Protein AF-G9YM73-F1 (afdb_monomer_lite)

Foldseek 3Di:
DDDDDDDDDDDDDDDDDDDDDDDDDDDDDPDPVVVVVVVVVVVVVVVVVVVVVVVVVVVDPPDDPPPDDPQLKWKKKFADLDAQADWDDQDPQGIAGRGIGIGIHRPVCVVPVSPDPVVLVCLVLVRMATDDRDDPVVCVVSVRPDDVLQDDDPVCLVCVLVDDQVVNLVSLLNYDLSVLLSSLSNLLVCVVVVNPSDDPVNQVSSQVSQCVPPVCGSNNVVVVVVVVD

Secondary structure (DSSP, 8-state):
---------------------------PPPPHHHHHHHHHHHHHHHHHHHHHHHHHHHTSTT----------EEEEEEE-SS-TT-EEE-GGG-EEETTEEEEEEEHHHHTTTS--HHHHHHHHTTSEEEEES--HHHHHHTT--PPTT-SPPHHHHHTTTTS-HHHHHHHHHHS-HHHHHHHHHHHHHHHHTT-TT--HHHHHHHHHHHTTT-TT-TTHHHHHHHTT-

Structure (mmCIF, N/CA/C/O backbone):
data_AF-G9YM73-F1
#
_entry.id   AF-G9YM73-F1
#
loop_
_atom_site.group_PDB
_atom_site.id
_atom_site.type_symbol
_atom_site.label_atom_id
_atom_site.label_alt_id
_atom_site.label_comp_id
_atom_site.label_asym_id
_atom_site.label_entity_id
_atom_site.label_seq_id
_atom_site.pdbx_PDB_ins_code
_atom_site.Cartn_x
_atom_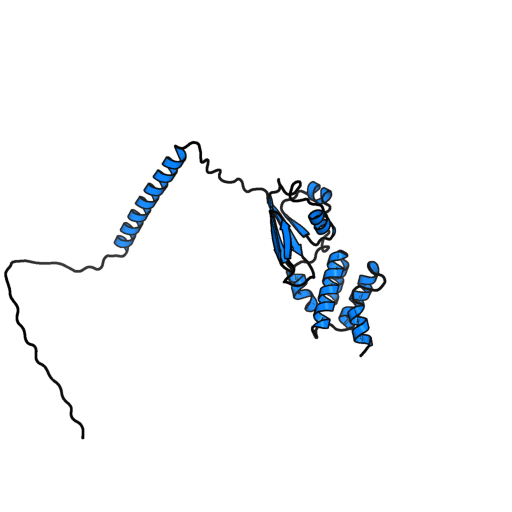site.Cartn_y
_atom_site.Cartn_z
_atom_site.occupancy
_atom_site.B_iso_or_equiv
_atom_site.auth_seq_id
_atom_site.auth_comp_id
_atom_site.auth_asym_id
_atom_site.auth_atom_id
_atom_site.pdbx_PDB_model_num
ATOM 1 N N . MET A 1 1 ? -29.692 -71.800 -35.835 1.00 32.19 1 MET A N 1
ATOM 2 C CA . MET A 1 1 ? -31.140 -71.943 -36.124 1.00 32.19 1 MET A CA 1
ATOM 3 C C . MET A 1 1 ? -31.926 -71.211 -35.038 1.00 32.19 1 MET A C 1
ATOM 5 O O . MET A 1 1 ? -31.562 -71.379 -33.880 1.00 32.19 1 MET A O 1
ATOM 9 N N . PRO A 1 2 ? -32.923 -70.375 -35.379 1.00 41.78 2 PRO A N 1
ATOM 10 C CA . PRO A 1 2 ? -33.642 -69.524 -34.429 1.00 41.78 2 PRO A CA 1
ATOM 11 C C . PRO A 1 2 ? -34.846 -70.262 -33.829 1.00 41.78 2 PRO A C 1
ATOM 13 O O . PRO A 1 2 ? -35.454 -71.082 -34.514 1.00 41.78 2 PRO A O 1
ATOM 16 N N . ARG A 1 3 ? -35.242 -69.942 -32.592 1.00 34.00 3 ARG A N 1
ATOM 17 C CA . ARG A 1 3 ? -36.584 -70.258 -32.075 1.00 34.00 3 ARG A CA 1
ATOM 18 C C . ARG A 1 3 ? -37.087 -69.149 -31.145 1.00 34.00 3 ARG A C 1
ATOM 20 O O . ARG A 1 3 ? -36.581 -68.988 -30.041 1.00 34.00 3 ARG A O 1
ATOM 27 N N . GLY A 1 4 ? -38.098 -68.410 -31.615 1.00 31.61 4 GLY A N 1
ATOM 28 C CA . GLY A 1 4 ? -39.160 -67.879 -30.749 1.00 31.61 4 GLY A CA 1
ATOM 29 C C . GLY A 1 4 ? -40.037 -69.039 -30.240 1.00 31.61 4 GLY A C 1
ATOM 30 O O . GLY A 1 4 ? -39.791 -70.189 -30.585 1.00 31.61 4 GLY A O 1
ATOM 31 N N . VAL A 1 5 ? -41.084 -68.874 -29.438 1.00 39.41 5 VAL A N 1
ATOM 32 C CA . VAL A 1 5 ? -42.021 -67.770 -29.212 1.00 39.41 5 VAL A CA 1
ATOM 33 C C . VAL A 1 5 ? -42.721 -68.058 -27.863 1.00 39.41 5 VAL A C 1
ATOM 35 O O . VAL A 1 5 ? -42.915 -69.217 -27.518 1.00 39.41 5 VAL A O 1
ATOM 38 N N . ARG A 1 6 ? -43.074 -66.984 -27.138 1.00 34.25 6 ARG A N 1
ATOM 39 C CA . ARG A 1 6 ? -44.160 -66.766 -26.144 1.00 34.25 6 ARG A CA 1
ATOM 40 C C . ARG A 1 6 ? -44.989 -67.972 -25.640 1.00 34.25 6 ARG A C 1
ATOM 42 O O . ARG A 1 6 ? -45.525 -68.716 -26.448 1.00 34.25 6 ARG A O 1
ATOM 49 N N . ASN A 1 7 ? -45.310 -68.006 -24.338 1.00 33.84 7 ASN A N 1
ATOM 50 C CA . ASN A 1 7 ? -46.561 -67.477 -23.734 1.00 33.84 7 ASN A CA 1
ATOM 51 C C . ASN A 1 7 ? -46.937 -68.191 -22.410 1.00 33.84 7 ASN A C 1
ATOM 53 O O . ASN A 1 7 ? -46.971 -69.412 -22.360 1.00 33.84 7 ASN A O 1
ATOM 57 N N . ILE A 1 8 ? -47.331 -67.371 -21.422 1.00 38.47 8 ILE A N 1
ATOM 58 C CA . ILE A 1 8 ? -48.471 -67.505 -20.485 1.00 38.47 8 ILE A CA 1
ATOM 59 C C . ILE A 1 8 ? -48.593 -68.787 -19.640 1.00 38.47 8 ILE A C 1
ATOM 61 O O . ILE A 1 8 ? -48.811 -69.870 -20.173 1.00 38.47 8 ILE A O 1
ATOM 65 N N . LYS A 1 9 ? -48.690 -68.604 -18.312 1.00 34.19 9 LYS A N 1
ATOM 66 C CA . LYS A 1 9 ? -49.799 -69.135 -17.491 1.00 34.19 9 LYS A CA 1
ATOM 67 C C . LYS A 1 9 ? -49.870 -68.459 -16.116 1.00 34.19 9 LYS A C 1
ATOM 69 O O . LYS A 1 9 ? -48.971 -68.592 -15.296 1.00 34.19 9 LYS A O 1
ATOM 74 N N . ASN A 1 10 ? -50.978 -67.741 -15.922 1.00 37.81 10 ASN A N 1
ATOM 75 C CA . ASN A 1 10 ? -51.597 -67.433 -14.635 1.00 37.81 10 ASN A CA 1
ATOM 76 C C . ASN A 1 10 ? -51.872 -68.728 -13.860 1.00 37.81 10 ASN A C 1
ATOM 78 O O . ASN A 1 10 ? -52.396 -69.670 -14.458 1.00 37.81 10 ASN A O 1
ATOM 82 N N . THR A 1 11 ? -51.681 -68.699 -12.540 1.00 35.97 11 THR A N 1
ATOM 83 C CA . THR A 1 11 ? -52.449 -69.539 -11.614 1.00 35.97 11 THR A CA 1
ATOM 84 C C . THR A 1 11 ? -52.828 -68.711 -10.390 1.00 35.97 11 THR A C 1
ATOM 86 O O . THR A 1 11 ? -51.980 -68.168 -9.689 1.00 35.97 11 THR A O 1
ATOM 89 N N . VAL A 1 12 ? -54.139 -68.606 -10.219 1.00 36.75 12 VAL A N 1
ATOM 90 C CA . VAL A 1 12 ? -54.926 -67.971 -9.160 1.00 36.75 12 VAL A CA 1
ATOM 91 C C . VAL A 1 12 ? -55.045 -68.928 -7.971 1.00 36.75 12 VAL A C 1
ATOM 93 O O . VAL A 1 12 ? -55.173 -70.127 -8.206 1.00 36.75 12 VAL A O 1
ATOM 96 N N . ALA A 1 13 ? -55.101 -68.409 -6.742 1.00 33.28 13 ALA A N 1
ATOM 97 C CA . ALA A 1 13 ? -55.921 -68.977 -5.664 1.00 33.28 13 ALA A CA 1
ATOM 98 C C . ALA A 1 13 ? -56.026 -67.986 -4.491 1.00 33.28 13 ALA A C 1
ATOM 100 O O . ALA A 1 13 ? -55.099 -67.825 -3.701 1.00 33.28 13 ALA A O 1
ATOM 101 N N . GLU A 1 14 ? -57.175 -67.316 -4.433 1.00 37.03 14 GLU A N 1
ATOM 102 C CA . GLU A 1 14 ? -57.719 -66.593 -3.284 1.00 37.03 14 GLU A CA 1
ATOM 103 C C . GLU A 1 14 ? -58.056 -67.533 -2.116 1.00 37.03 14 GLU A C 1
ATOM 105 O O . GLU A 1 14 ? -58.468 -68.675 -2.322 1.00 37.03 14 GLU A O 1
ATOM 110 N N . THR A 1 15 ? -58.038 -66.982 -0.903 1.00 34.06 15 THR A N 1
ATOM 111 C CA . THR A 1 15 ? -59.014 -67.330 0.139 1.00 34.06 15 THR A CA 1
ATOM 112 C C . THR A 1 15 ? -59.680 -66.048 0.620 1.00 34.06 15 THR A C 1
ATOM 114 O O . THR A 1 15 ? -59.014 -65.108 1.050 1.00 34.06 15 THR A O 1
ATOM 117 N N . MET A 1 16 ? -61.001 -66.045 0.466 1.00 36.44 16 MET A N 1
ATOM 118 C CA . MET A 1 16 ? -61.977 -65.021 0.823 1.00 36.44 16 MET A CA 1
ATOM 119 C C . MET A 1 16 ? -62.386 -65.149 2.298 1.00 36.44 16 MET A C 1
ATOM 121 O O . MET A 1 16 ? -62.370 -66.256 2.821 1.00 36.44 16 MET A O 1
ATOM 125 N N . GLU A 1 17 ? -62.839 -64.046 2.902 1.00 33.06 17 GLU A N 1
ATOM 126 C CA . GLU A 1 17 ? -64.066 -63.935 3.727 1.00 33.06 17 GLU A CA 1
ATOM 127 C C . GLU A 1 17 ? -64.293 -62.428 4.014 1.00 33.06 17 GLU A C 1
ATOM 129 O O . GLU A 1 17 ? -63.526 -61.803 4.737 1.00 33.06 17 GLU A O 1
ATOM 134 N N . ALA A 1 18 ? -65.059 -61.732 3.158 1.00 32.00 18 ALA A N 1
ATOM 135 C CA . ALA A 1 18 ? -66.508 -61.438 3.232 1.00 32.00 18 ALA A CA 1
ATOM 136 C C . ALA A 1 18 ? -66.822 -60.160 4.070 1.00 32.00 18 ALA A C 1
ATOM 138 O O . ALA A 1 18 ? -66.753 -60.204 5.289 1.00 32.00 18 ALA A O 1
ATOM 139 N N . ASN A 1 19 ? -66.972 -58.958 3.474 1.00 34.88 19 ASN A N 1
ATOM 140 C CA . ASN A 1 19 ? -68.126 -58.358 2.735 1.00 34.88 19 ASN A CA 1
ATOM 141 C C . ASN A 1 19 ? -69.132 -57.597 3.651 1.00 34.88 19 ASN A C 1
ATOM 143 O O . ASN A 1 19 ? -69.254 -58.014 4.799 1.00 34.88 19 ASN A O 1
ATOM 147 N N . PRO A 1 20 ? -69.950 -56.599 3.192 1.00 50.91 20 PRO A N 1
ATOM 148 C CA . PRO A 1 20 ? -70.035 -55.948 1.857 1.00 50.91 20 PRO A CA 1
ATOM 149 C C . PRO A 1 20 ? -70.379 -54.408 1.814 1.00 50.91 20 PRO A C 1
ATOM 151 O O . PRO A 1 20 ? -70.662 -53.802 2.840 1.00 50.91 20 PRO A O 1
ATOM 154 N N . VAL A 1 21 ? -70.421 -53.853 0.573 1.00 32.91 21 VAL A N 1
ATOM 155 C CA . VAL A 1 21 ? -71.161 -52.673 -0.012 1.00 32.91 21 VAL A CA 1
ATOM 156 C C . VAL A 1 21 ? -71.035 -51.258 0.601 1.00 32.91 21 VAL A C 1
ATOM 158 O O . VAL A 1 21 ? -71.067 -51.109 1.810 1.00 32.91 21 VAL A O 1
ATOM 161 N N . ALA A 1 22 ? -71.026 -50.117 -0.111 1.00 30.12 22 ALA A N 1
ATOM 162 C CA . ALA A 1 22 ? -71.047 -49.658 -1.520 1.00 30.12 22 ALA A CA 1
ATOM 163 C C . ALA A 1 22 ? -70.778 -48.115 -1.447 1.00 30.12 22 ALA A C 1
ATOM 165 O O . ALA A 1 22 ? -71.167 -47.501 -0.459 1.00 30.12 22 ALA A O 1
ATOM 166 N N . ASP A 1 23 ? -69.975 -47.455 -2.290 1.00 30.09 23 ASP A N 1
ATOM 167 C CA . ASP A 1 23 ? -70.300 -46.768 -3.566 1.00 30.09 23 ASP A CA 1
ATOM 168 C C . ASP A 1 23 ? -69.829 -45.284 -3.540 1.00 30.09 23 ASP A C 1
ATOM 170 O O . ASP A 1 23 ? -70.232 -44.523 -2.664 1.00 30.09 23 ASP A O 1
ATOM 174 N N . THR A 1 24 ? -69.062 -44.868 -4.569 1.00 33.66 24 THR A N 1
ATOM 175 C CA . THR A 1 24 ? -68.775 -43.472 -5.031 1.00 33.66 24 THR A CA 1
ATOM 176 C C . THR A 1 24 ? -67.874 -42.585 -4.115 1.00 33.66 24 THR A C 1
ATOM 178 O O . THR A 1 24 ? -67.958 -42.679 -2.904 1.00 33.66 24 THR A O 1
ATOM 181 N N . VAL A 1 25 ? -66.928 -41.707 -4.511 1.00 32.78 25 VAL A N 1
ATOM 182 C CA . VAL A 1 25 ? -66.653 -40.845 -5.684 1.00 32.78 25 VAL A CA 1
ATOM 183 C C . VAL A 1 25 ? -65.146 -40.444 -5.681 1.00 32.78 25 VAL A C 1
ATOM 185 O O . VAL A 1 25 ? -64.597 -40.160 -4.623 1.00 32.78 25 VAL A O 1
ATOM 188 N N . GLY A 1 26 ? -64.507 -40.339 -6.858 1.00 31.58 26 GLY A N 1
ATOM 189 C CA . GLY A 1 26 ? -63.486 -39.320 -7.205 1.00 31.58 26 GLY A CA 1
ATOM 190 C C . GLY A 1 26 ? -62.140 -39.260 -6.457 1.00 31.58 26 GLY A C 1
ATOM 191 O O . GLY A 1 26 ? -61.998 -38.550 -5.466 1.00 31.58 26 GLY A O 1
ATOM 192 N N . GLN A 1 27 ? -61.088 -39.853 -7.034 1.00 35.00 27 GLN A N 1
ATOM 193 C CA . GLN A 1 27 ? -59.703 -39.512 -6.680 1.00 35.00 27 GLN A CA 1
ATOM 194 C C . GLN A 1 27 ? -59.326 -38.149 -7.283 1.00 35.00 27 GLN A C 1
ATOM 196 O O . GLN A 1 27 ? -59.021 -38.048 -8.470 1.00 35.00 27 GLN A O 1
ATOM 201 N N . SER A 1 28 ? -59.346 -37.106 -6.451 1.00 38.81 28 SER A N 1
ATOM 202 C CA . SER A 1 28 ? -58.771 -35.791 -6.760 1.00 38.81 28 SER A CA 1
ATOM 203 C C . SER A 1 28 ? -57.383 -35.712 -6.129 1.00 38.81 28 SER A C 1
ATOM 205 O O . SER A 1 28 ? -57.232 -35.958 -4.934 1.00 38.81 28 SER A O 1
ATOM 207 N N . GLN A 1 29 ? -56.367 -35.389 -6.927 1.00 42.41 29 GLN A N 1
ATOM 208 C CA . GLN A 1 29 ? -55.049 -34.999 -6.421 1.00 42.41 29 GLN A CA 1
ATOM 209 C C . GLN A 1 29 ? -55.206 -33.823 -5.434 1.00 42.41 29 GLN A C 1
ATOM 211 O O . GLN A 1 29 ? -56.035 -32.949 -5.700 1.00 42.41 29 GLN A O 1
ATOM 216 N N . PRO A 1 30 ? -54.450 -33.767 -4.320 1.00 46.00 30 PRO A N 1
ATOM 217 C CA . PRO A 1 30 ? -54.539 -32.641 -3.398 1.00 46.00 30 PRO A CA 1
ATOM 218 C C . PRO A 1 30 ? -54.095 -31.364 -4.121 1.00 46.00 30 PRO A C 1
ATOM 220 O O . PRO A 1 30 ? -52.964 -31.262 -4.595 1.00 46.00 30 PRO A O 1
ATOM 223 N N . THR A 1 31 ? -55.014 -30.409 -4.249 1.00 56.69 31 THR A N 1
ATOM 224 C CA . THR A 1 31 ? -54.770 -29.106 -4.872 1.00 56.69 31 THR A CA 1
ATOM 225 C C . THR A 1 31 ? -53.690 -28.327 -4.118 1.00 56.69 31 THR A C 1
ATOM 227 O O . THR A 1 31 ? -53.637 -28.347 -2.890 1.00 56.69 31 THR A O 1
ATOM 230 N N . GLU A 1 32 ? -52.847 -27.601 -4.855 1.00 51.59 32 GLU A N 1
ATOM 231 C CA . GLU A 1 32 ? -51.723 -26.775 -4.373 1.00 51.59 32 GLU A CA 1
ATOM 232 C C . GLU A 1 32 ? -52.094 -25.855 -3.190 1.00 51.59 32 GLU A C 1
ATOM 234 O O . GLU A 1 32 ? -51.321 -25.671 -2.251 1.00 51.59 32 GLU A O 1
ATOM 239 N N . THR A 1 33 ? -53.335 -25.374 -3.156 1.00 54.66 33 THR A N 1
ATOM 240 C CA . THR A 1 33 ? -53.924 -24.583 -2.067 1.00 54.66 33 THR A CA 1
ATOM 241 C C . THR A 1 33 ? -53.987 -25.298 -0.715 1.00 54.66 33 THR A C 1
ATOM 243 O O . THR A 1 33 ? -53.933 -24.642 0.324 1.00 54.66 33 THR A O 1
ATOM 246 N N . GLU A 1 34 ? -54.087 -26.622 -0.691 1.00 56.94 34 GLU A N 1
ATOM 247 C CA . GLU A 1 34 ? -54.189 -27.427 0.531 1.00 56.94 34 GLU A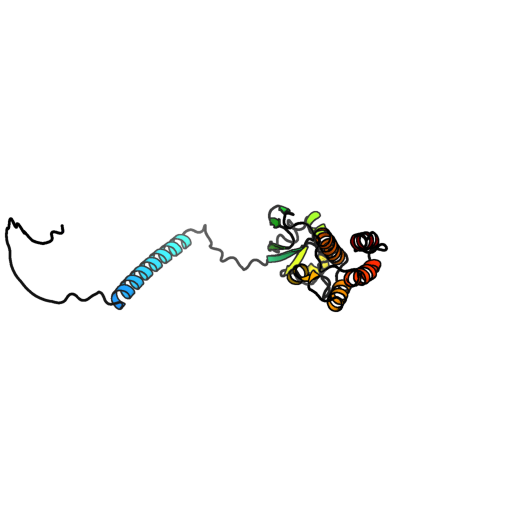 CA 1
ATOM 248 C C . GLU A 1 34 ? -52.805 -27.729 1.118 1.00 56.94 34 GLU A C 1
ATOM 250 O O . GLU A 1 34 ? -52.623 -27.671 2.335 1.00 56.94 34 GLU A O 1
ATOM 255 N N . LEU A 1 35 ? -51.798 -27.901 0.252 1.00 58.53 35 LEU A N 1
ATOM 256 C CA . LEU A 1 35 ? -50.388 -27.960 0.648 1.00 58.53 35 LEU A CA 1
ATOM 257 C C . LEU A 1 35 ? -49.904 -26.613 1.206 1.00 58.53 35 LEU A C 1
ATOM 259 O O . LEU A 1 35 ? -49.228 -26.580 2.231 1.00 58.53 35 LEU A O 1
ATOM 263 N N . LEU A 1 36 ? -50.292 -25.497 0.575 1.00 54.34 36 LEU A N 1
ATOM 264 C CA . LEU A 1 36 ? -49.998 -24.148 1.072 1.00 54.34 36 LEU A CA 1
ATOM 265 C C . LEU A 1 36 ? -50.684 -23.861 2.413 1.00 54.34 36 LEU A C 1
ATOM 267 O O . LEU A 1 36 ? -50.082 -23.236 3.283 1.00 54.34 36 LEU A O 1
ATOM 271 N N . ARG A 1 37 ? -51.916 -24.341 2.624 1.00 65.50 37 ARG A N 1
ATOM 272 C CA . ARG A 1 37 ? -52.595 -24.233 3.926 1.00 65.50 37 ARG A CA 1
ATOM 273 C C . ARG A 1 37 ? -51.878 -25.032 5.009 1.00 65.50 37 ARG A C 1
ATOM 275 O O . ARG A 1 37 ? -51.617 -24.478 6.071 1.00 65.50 37 ARG A O 1
ATOM 282 N N . GLN A 1 38 ? -51.478 -26.269 4.723 1.00 65.94 38 GLN A N 1
ATOM 283 C CA . GLN A 1 38 ? -50.703 -27.082 5.667 1.00 65.94 38 GLN A CA 1
ATOM 284 C C . GLN A 1 38 ? -49.328 -26.473 5.968 1.00 65.94 38 GLN A C 1
ATOM 286 O O . GLN A 1 38 ? -48.879 -26.497 7.113 1.00 65.94 38 GLN A O 1
ATOM 291 N N . GLN A 1 39 ? -48.675 -25.873 4.969 1.00 56.75 39 GLN A N 1
ATOM 292 C CA . GLN A 1 39 ? -47.401 -25.182 5.153 1.00 56.75 39 GLN A CA 1
ATOM 293 C C . GLN A 1 39 ? -47.567 -23.909 5.996 1.00 56.75 39 GLN A C 1
ATOM 295 O O . GLN A 1 39 ? -46.769 -23.675 6.899 1.00 56.75 39 GLN A O 1
ATOM 300 N N . ASN A 1 40 ? -48.638 -23.140 5.782 1.00 65.19 40 ASN A N 1
ATOM 301 C CA . ASN A 1 40 ? -48.952 -21.955 6.583 1.00 65.19 40 ASN A CA 1
ATOM 302 C C . ASN A 1 40 ? -49.334 -22.305 8.028 1.00 65.19 40 ASN A C 1
ATOM 304 O O . ASN A 1 40 ? -48.923 -21.608 8.951 1.00 65.19 40 ASN A O 1
ATOM 308 N N . GLU A 1 41 ? -50.070 -23.395 8.251 1.00 68.25 41 GLU A N 1
ATOM 309 C CA . GLU A 1 41 ? -50.394 -23.879 9.599 1.00 68.25 41 GLU A CA 1
ATOM 310 C C . GLU A 1 41 ? -49.160 -24.418 10.335 1.00 68.25 41 GLU A C 1
ATOM 312 O O . GLU A 1 41 ? -49.002 -24.187 11.537 1.00 68.25 41 GLU A O 1
ATOM 317 N N . ALA A 1 42 ? -48.254 -25.096 9.625 1.00 65.88 42 ALA A N 1
ATOM 318 C CA . ALA A 1 42 ? -46.974 -25.528 10.179 1.00 65.88 42 ALA A CA 1
ATOM 319 C C . ALA A 1 42 ? -46.083 -24.328 10.536 1.00 65.88 42 ALA A C 1
ATOM 321 O O . ALA A 1 42 ? -45.502 -24.295 11.621 1.00 65.88 42 ALA A O 1
ATOM 322 N N . LEU A 1 43 ? -46.041 -23.310 9.670 1.00 58.03 43 LEU A N 1
ATOM 323 C CA . LEU A 1 43 ? -45.295 -22.077 9.907 1.00 58.03 43 LEU A CA 1
ATOM 324 C C . LEU A 1 43 ? -45.878 -21.284 11.086 1.00 58.03 43 LEU A C 1
ATOM 326 O O . LEU A 1 43 ? -45.128 -20.802 11.929 1.00 58.03 43 LEU A O 1
ATOM 330 N N . ALA A 1 44 ? -47.207 -21.210 11.205 1.00 64.12 44 ALA A N 1
ATOM 331 C CA . ALA A 1 44 ? -47.885 -20.561 12.326 1.00 64.12 44 ALA A CA 1
ATOM 332 C C . ALA A 1 44 ? -47.577 -21.258 13.661 1.00 64.12 44 ALA A C 1
ATOM 334 O O . ALA A 1 44 ? -47.212 -20.597 14.631 1.00 64.12 44 ALA A O 1
ATOM 335 N N . LYS A 1 45 ? -47.613 -22.597 13.703 1.00 70.50 45 LYS A N 1
ATOM 336 C CA . LYS A 1 45 ? -47.211 -23.365 14.895 1.00 70.50 45 LYS A CA 1
ATOM 337 C C . LYS A 1 45 ? -45.733 -23.184 15.241 1.00 70.50 45 LYS A C 1
ATOM 339 O O . LYS A 1 45 ? -45.383 -23.137 16.419 1.00 70.50 45 LYS A O 1
ATOM 344 N N . GLN A 1 46 ? -44.866 -23.066 14.236 1.00 59.41 46 GLN A N 1
ATOM 345 C CA . GLN A 1 46 ? -43.440 -22.815 14.440 1.00 59.41 46 GLN A CA 1
ATOM 346 C C . GLN A 1 46 ? -43.187 -21.402 14.987 1.00 59.41 46 GLN A C 1
ATOM 348 O O . GLN A 1 46 ? -42.367 -21.236 15.889 1.00 59.41 46 GLN A O 1
ATOM 353 N N . LEU A 1 47 ? -43.933 -20.403 14.511 1.00 56.56 47 LEU A N 1
ATOM 354 C CA . LEU A 1 47 ? -43.889 -19.030 15.017 1.00 56.56 47 LEU A CA 1
ATOM 355 C C . LEU A 1 47 ? -44.431 -18.922 16.447 1.00 56.56 47 LEU A C 1
ATOM 357 O O . LEU A 1 47 ? -43.814 -18.252 17.270 1.00 56.56 47 LEU A O 1
ATOM 361 N N . GLU A 1 48 ? -45.512 -19.625 16.786 1.00 68.06 48 GLU A N 1
ATOM 362 C CA . GLU A 1 48 ? -46.026 -19.682 18.162 1.00 68.06 48 GLU A CA 1
ATOM 363 C C . GLU A 1 48 ? -45.048 -20.379 19.120 1.00 68.06 48 GLU A C 1
ATOM 365 O O . GLU A 1 48 ? -44.869 -19.943 20.259 1.00 68.06 48 GLU A O 1
ATOM 370 N N . ALA A 1 49 ? -44.380 -21.447 18.672 1.00 65.94 49 ALA A N 1
ATOM 371 C CA . ALA A 1 49 ? -43.338 -22.114 19.451 1.00 65.94 49 ALA A CA 1
ATOM 372 C C . ALA A 1 49 ? -42.111 -21.207 19.657 1.00 65.94 49 ALA A C 1
ATOM 374 O O . ALA A 1 49 ? -41.547 -21.171 20.752 1.00 65.94 49 ALA A O 1
ATOM 375 N N . MET A 1 50 ? -41.741 -20.429 18.635 1.00 57.16 50 MET A N 1
ATOM 376 C CA . MET A 1 50 ? -40.664 -19.441 18.702 1.00 57.16 50 MET A CA 1
ATOM 377 C C . MET A 1 50 ? -41.026 -18.265 19.619 1.00 57.16 50 MET A C 1
ATOM 379 O O . MET A 1 50 ? -40.207 -17.857 20.437 1.00 57.16 50 MET A O 1
ATOM 383 N N . GLN A 1 51 ? -42.262 -17.761 19.563 1.00 57.66 51 GLN A N 1
ATOM 384 C CA . GLN A 1 51 ? -42.746 -16.703 20.457 1.00 57.66 51 GLN A CA 1
ATOM 385 C C . GLN A 1 51 ? -42.783 -17.161 21.914 1.00 57.66 51 GLN A C 1
ATOM 387 O O . GLN A 1 51 ? -42.299 -16.442 22.782 1.00 57.66 51 GLN A O 1
ATOM 392 N N . LYS A 1 52 ? -43.241 -18.387 22.192 1.00 68.06 52 LYS A N 1
ATOM 393 C CA . LYS A 1 52 ? -43.192 -18.957 23.548 1.00 68.06 52 LYS A CA 1
ATOM 394 C C . LYS A 1 52 ? -41.759 -19.150 24.051 1.00 68.06 52 LYS A C 1
ATOM 396 O O . LYS A 1 52 ? -41.515 -18.964 25.240 1.00 68.06 52 LYS A O 1
ATOM 401 N N . GLN A 1 53 ? -40.803 -19.475 23.174 1.00 59.47 53 GLN A N 1
ATOM 402 C CA . GLN A 1 53 ? -39.377 -19.485 23.526 1.00 59.47 53 GLN A CA 1
ATOM 403 C C . GLN A 1 53 ? -38.848 -18.079 23.833 1.00 59.47 53 GLN A C 1
ATOM 405 O O . GLN A 1 53 ? -38.135 -17.910 24.820 1.00 59.47 53 GLN A O 1
ATOM 410 N N . ILE A 1 54 ? -39.231 -17.066 23.053 1.00 58.28 54 ILE A N 1
ATOM 411 C CA . ILE A 1 54 ? -38.847 -15.667 23.292 1.00 58.28 54 ILE A CA 1
ATOM 412 C C . ILE A 1 54 ? -39.437 -15.161 24.618 1.00 58.28 54 ILE A C 1
ATOM 414 O O . ILE A 1 54 ? -38.722 -14.564 25.419 1.00 58.28 54 ILE A O 1
ATOM 418 N N . GLU A 1 55 ? -40.705 -15.450 24.907 1.00 59.41 55 GLU A N 1
ATOM 419 C CA . GLU A 1 55 ? -41.359 -15.087 26.172 1.00 59.41 55 GLU A CA 1
ATOM 420 C C . GLU A 1 55 ? -40.768 -15.840 27.377 1.00 59.41 55 GLU A C 1
ATOM 422 O O . GLU A 1 55 ? -40.636 -15.272 28.464 1.00 59.41 55 GLU A O 1
ATOM 427 N N . ALA A 1 56 ? -40.359 -17.101 27.197 1.00 58.25 56 ALA A N 1
ATOM 428 C CA . ALA A 1 56 ? -39.644 -17.865 28.219 1.00 58.25 56 ALA A CA 1
ATOM 429 C C . ALA A 1 56 ? -38.226 -17.317 28.468 1.00 58.25 56 ALA A C 1
ATOM 431 O O . ALA A 1 56 ? -37.776 -17.298 29.613 1.00 58.25 56 ALA A O 1
ATOM 432 N N . MET A 1 57 ? -37.546 -16.808 27.433 1.00 51.12 57 MET A N 1
ATOM 433 C CA . MET A 1 57 ? -36.260 -16.111 27.569 1.00 51.12 57 MET A CA 1
ATOM 434 C C . MET A 1 57 ? -36.409 -14.730 28.221 1.00 51.12 57 MET A C 1
ATOM 436 O O . MET A 1 57 ? -35.542 -14.336 28.993 1.00 51.12 57 MET A O 1
ATOM 440 N N . GLN A 1 58 ? -37.516 -14.017 27.992 1.00 53.34 58 GLN A N 1
ATOM 441 C CA . GLN A 1 58 ? -37.790 -12.723 28.635 1.00 53.34 58 GLN A CA 1
ATOM 442 C C . GLN A 1 58 ? -38.116 -12.838 30.132 1.00 53.34 58 GLN A C 1
ATOM 444 O O . GLN A 1 58 ? -37.869 -11.899 30.886 1.00 53.34 58 GLN A O 1
ATOM 449 N N . LYS A 1 59 ? -38.639 -13.984 30.591 1.00 54.06 59 LYS A N 1
ATOM 450 C CA . LYS A 1 59 ? -38.924 -14.235 32.017 1.00 54.06 59 LYS A CA 1
ATOM 451 C C . LYS A 1 59 ? -37.697 -14.641 32.843 1.00 54.06 59 LYS A C 1
ATOM 453 O O . LYS A 1 59 ? -37.801 -14.685 34.067 1.00 54.06 59 LYS A O 1
ATOM 458 N N . ASN A 1 60 ? -36.543 -14.872 32.212 1.00 43.91 60 ASN A N 1
ATOM 459 C CA . ASN A 1 60 ? -35.256 -15.018 32.891 1.00 43.91 60 ASN A CA 1
ATOM 460 C C . ASN A 1 60 ? -34.465 -13.700 32.788 1.00 43.91 60 ASN A C 1
ATOM 462 O O . ASN A 1 60 ? -33.960 -13.383 31.712 1.00 43.91 60 ASN A O 1
ATOM 466 N N . PRO A 1 61 ? -34.264 -12.945 33.884 1.00 46.19 61 PRO A N 1
ATOM 467 C CA . PRO A 1 61 ? -33.536 -11.671 33.857 1.00 46.19 61 PRO A CA 1
ATOM 468 C C . PRO A 1 61 ? -32.005 -11.810 33.671 1.00 46.19 61 PRO A C 1
ATOM 470 O O . PRO A 1 61 ? -31.250 -10.943 34.097 1.00 46.19 61 PRO A O 1
ATOM 473 N N . GLY A 1 62 ? -31.529 -12.888 33.036 1.00 47.06 62 GLY A N 1
ATOM 474 C CA . GLY A 1 62 ? -30.107 -13.177 32.812 1.00 47.06 62 GLY A CA 1
ATOM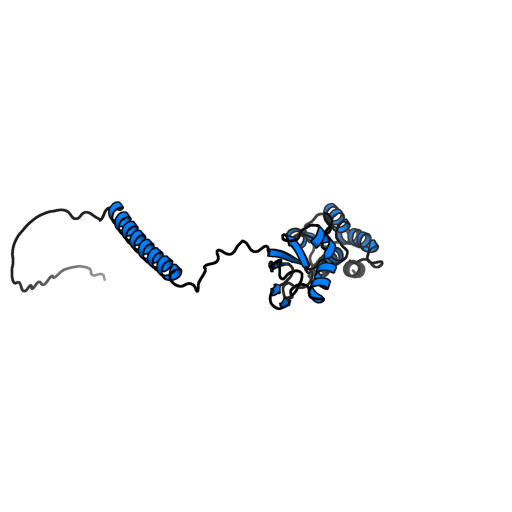 475 C C . GLY A 1 62 ? -29.645 -13.150 31.352 1.00 47.06 62 GLY A C 1
ATOM 476 O O . GLY A 1 62 ? -28.444 -13.186 31.109 1.00 47.06 62 GLY A O 1
ATOM 477 N N . SER A 1 63 ? -30.550 -13.072 30.373 1.00 44.22 63 SER A N 1
ATOM 478 C CA . SER A 1 63 ? -30.171 -12.947 28.961 1.00 44.22 63 SER A CA 1
ATOM 479 C C . SER A 1 63 ? -30.922 -11.794 28.318 1.00 44.22 63 SER A C 1
ATOM 481 O O . SER A 1 63 ? -31.857 -11.977 27.538 1.00 44.22 63 SER A O 1
ATOM 483 N N . THR A 1 64 ? -30.503 -10.575 28.643 1.00 40.97 64 THR A N 1
ATOM 484 C CA . THR A 1 64 ? -30.674 -9.462 27.718 1.00 40.97 64 THR A CA 1
ATOM 485 C C . THR A 1 64 ? -30.007 -9.874 26.411 1.00 40.97 64 THR A C 1
ATOM 487 O O . THR A 1 64 ? -28.785 -9.847 26.283 1.00 40.97 64 THR A O 1
ATOM 490 N N . VAL A 1 65 ? -30.814 -10.265 25.424 1.00 45.03 65 VAL A N 1
ATOM 491 C CA . VAL A 1 65 ? -30.421 -10.156 24.022 1.00 45.03 65 VAL A CA 1
ATOM 492 C C . VAL A 1 65 ? -30.294 -8.657 23.783 1.00 45.03 65 VAL A C 1
ATOM 494 O O . VAL A 1 65 ? -31.241 -7.969 23.408 1.00 45.03 65 VAL A O 1
ATOM 497 N N . VAL A 1 66 ? -29.130 -8.122 24.149 1.00 43.16 66 VAL A N 1
ATOM 498 C CA . VAL A 1 66 ? -28.697 -6.800 23.742 1.00 43.16 66 VAL A CA 1
ATOM 499 C C . VAL A 1 66 ? -28.619 -6.917 22.233 1.00 43.16 66 VAL A C 1
ATOM 501 O O . VAL A 1 66 ? -27.704 -7.547 21.712 1.00 43.16 66 VAL A O 1
ATOM 504 N N . MET A 1 67 ? -29.620 -6.377 21.537 1.00 42.81 67 MET A N 1
ATOM 505 C CA . MET A 1 67 ? -29.457 -5.983 20.145 1.00 42.81 67 MET A CA 1
ATOM 506 C C . MET A 1 67 ? -28.178 -5.154 20.125 1.00 42.81 67 MET A C 1
ATOM 508 O O . MET A 1 67 ? -28.166 -4.039 20.657 1.00 42.81 67 MET A O 1
ATOM 512 N N . ALA A 1 68 ? -27.078 -5.762 19.675 1.00 40.94 68 ALA A N 1
ATOM 513 C CA . ALA A 1 68 ? -25.782 -5.120 19.660 1.00 40.94 68 ALA A CA 1
ATOM 514 C C . ALA A 1 68 ? -25.978 -3.823 18.883 1.00 40.94 68 ALA A C 1
ATOM 516 O O . ALA A 1 68 ? -26.367 -3.840 17.714 1.00 40.94 68 ALA A O 1
ATOM 517 N N . LYS A 1 69 ? -25.790 -2.684 19.560 1.00 46.53 69 LYS A N 1
ATOM 518 C CA . LYS A 1 69 ? -25.568 -1.426 18.848 1.00 46.53 69 LYS A CA 1
ATOM 519 C C . LYS A 1 69 ? -24.500 -1.733 17.796 1.00 46.53 69 LYS A C 1
ATOM 521 O O . LYS A 1 69 ? -23.567 -2.444 18.173 1.00 46.53 69 LYS A O 1
ATOM 526 N N . PRO A 1 70 ? -24.625 -1.260 16.542 1.00 50.34 70 PRO A N 1
ATOM 527 C CA . PRO A 1 70 ? -23.556 -1.437 15.571 1.00 50.34 70 PRO A CA 1
ATOM 528 C C . PRO A 1 70 ? -22.292 -0.918 16.245 1.00 50.34 70 PRO A C 1
ATOM 530 O O . PRO A 1 70 ? -22.223 0.256 16.619 1.00 50.34 70 PRO A O 1
ATOM 533 N N . GLU A 1 71 ? -21.388 -1.833 16.589 1.00 58.56 71 GLU A N 1
ATOM 534 C CA . GLU A 1 71 ? -20.172 -1.441 17.269 1.00 58.56 71 GLU A CA 1
ATOM 535 C C . GLU A 1 71 ? -19.424 -0.562 16.281 1.00 58.56 71 GLU A C 1
ATOM 537 O O . GLU A 1 71 ? -19.266 -0.929 15.120 1.00 58.56 71 GLU A O 1
ATOM 542 N N . GLU A 1 72 ? -19.036 0.637 16.711 1.00 70.12 72 GLU A N 1
ATOM 543 C CA . GLU A 1 72 ? -18.153 1.461 15.899 1.00 70.12 72 GLU A CA 1
ATOM 544 C C . GLU A 1 72 ? -16.844 0.680 15.751 1.00 70.12 72 GLU A C 1
ATOM 546 O O . GLU A 1 72 ? -16.072 0.550 16.707 1.00 70.12 72 GLU A O 1
ATOM 551 N N . THR A 1 73 ? -16.641 0.085 14.581 1.00 82.94 73 THR A N 1
ATOM 552 C CA . THR A 1 73 ? -15.442 -0.657 14.212 1.00 82.94 73 THR A CA 1
ATOM 553 C C . THR A 1 73 ? -14.552 0.224 13.349 1.00 82.94 73 THR A C 1
ATOM 555 O O . THR A 1 73 ? -15.001 1.096 12.606 1.00 82.94 73 THR A O 1
ATOM 558 N N . VAL A 1 74 ? -13.251 0.025 13.507 1.00 83.12 74 VAL A N 1
ATOM 559 C CA . VAL A 1 74 ? -12.213 0.608 12.674 1.00 83.12 74 VAL A CA 1
ATOM 560 C C . VAL A 1 74 ? -11.831 -0.444 11.653 1.00 83.12 74 VAL A C 1
ATOM 562 O O . VAL A 1 74 ? -11.404 -1.541 12.015 1.00 83.12 74 VAL A O 1
ATOM 565 N N . GLU A 1 75 ? -11.998 -0.099 10.386 1.00 83.88 75 GLU A N 1
ATOM 566 C CA . GLU A 1 75 ? -11.687 -0.964 9.256 1.00 83.88 75 GLU A CA 1
ATOM 567 C C . GLU A 1 75 ? -10.250 -0.692 8.815 1.00 83.88 75 GLU A C 1
ATOM 569 O O . GLU A 1 75 ? -9.889 0.450 8.498 1.00 83.88 75 GLU A O 1
ATOM 574 N N . LEU A 1 76 ? -9.419 -1.731 8.781 1.00 84.88 76 LEU A N 1
ATOM 575 C CA . LEU A 1 76 ? -8.034 -1.633 8.346 1.00 84.88 76 LEU A CA 1
ATOM 576 C C . LEU A 1 76 ? -7.725 -2.609 7.219 1.00 84.88 76 LEU A C 1
ATOM 578 O O . LEU A 1 76 ? -8.177 -3.750 7.203 1.00 84.88 76 LEU A O 1
ATOM 582 N N . THR A 1 77 ? -6.869 -2.162 6.309 1.00 82.38 77 THR A N 1
ATOM 583 C CA . THR A 1 77 ? -6.294 -2.979 5.244 1.00 82.38 77 THR A CA 1
ATOM 584 C C . THR A 1 77 ? -4.787 -3.061 5.407 1.00 82.38 77 THR A C 1
ATOM 586 O O . THR A 1 77 ? -4.114 -2.062 5.646 1.00 82.38 77 THR A O 1
ATOM 589 N N . TYR A 1 78 ? -4.243 -4.259 5.275 1.00 81.69 78 TYR A N 1
ATOM 590 C CA . TYR A 1 78 ? -2.818 -4.520 5.277 1.00 81.69 78 TYR A CA 1
ATOM 591 C C . TYR A 1 78 ? -2.325 -4.772 3.863 1.00 81.69 78 TYR A C 1
ATOM 593 O O . TYR A 1 78 ? -2.841 -5.655 3.179 1.00 81.69 78 TYR A O 1
ATOM 601 N N . ILE A 1 79 ? -1.300 -4.024 3.468 1.00 75.62 79 ILE A N 1
ATOM 602 C CA . ILE A 1 79 ? -0.623 -4.147 2.184 1.00 75.62 79 ILE A CA 1
ATOM 603 C C . ILE A 1 79 ? 0.860 -4.401 2.441 1.00 75.62 79 ILE A C 1
ATOM 605 O O . ILE A 1 79 ? 1.533 -3.674 3.182 1.00 75.62 79 ILE A O 1
ATOM 609 N N . ALA A 1 80 ? 1.390 -5.453 1.824 1.00 68.56 80 ALA A N 1
ATOM 610 C CA . ALA A 1 80 ? 2.810 -5.757 1.881 1.00 68.56 80 ALA A CA 1
ATOM 611 C C . ALA A 1 80 ? 3.312 -6.357 0.568 1.00 68.56 80 ALA A C 1
ATOM 613 O O . ALA A 1 80 ? 2.680 -7.223 -0.022 1.00 68.56 80 ALA A O 1
ATOM 614 N N . ALA A 1 81 ? 4.510 -5.949 0.149 1.00 57.16 81 ALA A N 1
ATOM 615 C CA . ALA A 1 81 ? 5.152 -6.453 -1.068 1.00 57.16 81 ALA A CA 1
ATOM 616 C C . ALA A 1 81 ? 5.830 -7.826 -0.921 1.00 57.16 81 ALA A C 1
ATOM 618 O O . ALA A 1 81 ? 6.536 -8.266 -1.828 1.00 57.16 81 ALA A O 1
ATOM 619 N N . VAL A 1 82 ? 5.671 -8.492 0.222 1.00 56.25 82 VAL A N 1
ATOM 620 C CA . VAL A 1 82 ? 6.266 -9.811 0.464 1.00 56.25 82 VAL A CA 1
ATOM 621 C C . VAL A 1 82 ? 5.292 -10.920 0.079 1.00 56.25 82 VAL A C 1
ATOM 623 O O . VAL A 1 82 ? 4.087 -10.704 0.026 1.00 56.25 82 VAL A O 1
ATOM 626 N N . SER A 1 83 ? 5.858 -12.092 -0.227 1.00 52.03 83 SER A N 1
ATOM 627 C CA . SER A 1 83 ? 5.180 -13.313 -0.684 1.00 52.03 83 SER A CA 1
ATOM 628 C C . SER A 1 83 ? 3.751 -13.492 -0.133 1.00 52.03 83 SER A C 1
ATOM 630 O O . SER A 1 83 ? 3.541 -13.260 1.059 1.00 52.03 83 SER A O 1
ATOM 632 N N . PRO A 1 84 ? 2.800 -14.027 -0.929 1.00 58.16 84 PRO A N 1
ATOM 633 C CA . PRO A 1 84 ? 1.448 -14.381 -0.473 1.00 58.16 84 PRO A CA 1
ATOM 634 C C . PRO A 1 84 ? 1.410 -15.253 0.792 1.00 58.16 84 PRO A C 1
ATOM 636 O O . PRO A 1 84 ? 0.401 -15.304 1.484 1.00 58.16 84 PRO A O 1
ATOM 639 N N . THR A 1 85 ? 2.513 -15.940 1.094 1.00 56.81 85 THR A N 1
ATOM 640 C CA . THR A 1 85 ? 2.689 -16.804 2.267 1.00 56.81 85 THR A CA 1
ATOM 641 C C . THR A 1 85 ? 3.106 -16.060 3.537 1.00 56.81 85 THR A C 1
ATOM 643 O O . THR A 1 85 ? 3.326 -16.704 4.559 1.00 56.81 85 THR A O 1
ATOM 646 N N . ASN A 1 86 ? 3.295 -14.739 3.492 1.00 67.38 86 ASN A N 1
ATOM 647 C CA . ASN A 1 86 ? 3.667 -13.980 4.677 1.00 67.38 86 ASN A CA 1
ATOM 648 C C . ASN A 1 86 ? 2.466 -13.849 5.619 1.00 67.38 86 ASN A C 1
ATOM 650 O O . ASN A 1 86 ? 1.402 -13.402 5.196 1.00 67.38 86 ASN A O 1
ATOM 654 N N . VAL A 1 87 ? 2.658 -14.210 6.886 1.00 69.62 87 VAL A N 1
ATOM 655 C CA . VAL A 1 87 ? 1.626 -14.144 7.924 1.00 69.62 87 VAL A CA 1
ATOM 656 C C . VAL A 1 87 ? 2.040 -13.089 8.941 1.00 69.62 87 VAL A C 1
ATOM 658 O O . VAL A 1 87 ? 3.097 -13.196 9.561 1.00 69.62 87 VAL A O 1
ATOM 661 N N . LEU A 1 88 ? 1.210 -12.066 9.117 1.00 74.50 88 LEU A N 1
ATOM 662 C CA . LEU A 1 88 ? 1.353 -11.066 10.165 1.00 74.50 88 LEU A CA 1
ATOM 663 C C . LEU A 1 88 ? 0.378 -11.391 11.300 1.00 74.50 88 LEU A C 1
ATOM 665 O O . LEU A 1 88 ? -0.833 -11.371 11.104 1.00 74.50 88 LEU A O 1
ATOM 669 N N . SER A 1 89 ? 0.904 -11.658 12.493 1.00 77.31 89 SER A N 1
ATOM 670 C CA . SER A 1 89 ? 0.084 -11.797 13.699 1.00 77.31 89 SER A CA 1
ATOM 671 C C . SER A 1 89 ? -0.316 -10.422 14.227 1.00 77.31 89 SER A C 1
ATOM 673 O O . SER A 1 89 ? 0.551 -9.590 14.484 1.00 77.31 89 SER A O 1
ATOM 675 N N . LEU A 1 90 ? -1.614 -10.199 14.422 1.00 79.44 90 LEU A N 1
ATOM 676 C CA . LEU A 1 90 ? -2.160 -9.056 15.155 1.00 79.44 90 LEU A CA 1
ATOM 677 C C . LEU A 1 90 ? -2.482 -9.419 16.617 1.00 79.44 90 LEU A C 1
ATOM 679 O O . LEU A 1 90 ? -3.177 -8.672 17.302 1.00 79.44 90 LEU A O 1
ATOM 683 N N . GLY A 1 91 ? -1.994 -10.566 17.103 1.00 77.94 91 GLY A N 1
ATOM 684 C CA . GLY A 1 91 ? -2.280 -11.064 18.447 1.00 77.94 91 GLY A CA 1
ATOM 685 C C . GLY A 1 91 ? -3.736 -11.507 18.580 1.00 77.94 91 GLY A C 1
ATOM 686 O O . GLY A 1 91 ? -4.206 -12.337 17.804 1.00 77.94 91 GLY A O 1
ATOM 687 N N . ASP A 1 92 ? -4.455 -10.928 19.543 1.00 76.50 92 ASP A N 1
ATOM 688 C CA . ASP A 1 92 ? -5.851 -11.279 19.851 1.00 76.50 92 ASP A CA 1
ATOM 689 C C . ASP A 1 92 ? -6.831 -10.963 18.703 1.00 76.50 92 ASP A C 1
ATOM 691 O O . ASP A 1 92 ? -7.940 -11.490 18.672 1.00 76.50 92 ASP A O 1
ATOM 695 N N . TYR A 1 93 ? -6.416 -10.139 17.735 1.00 75.50 93 TYR A N 1
ATOM 696 C CA . TYR A 1 93 ? -7.221 -9.730 16.575 1.00 75.50 93 TYR A CA 1
ATOM 697 C C . TYR A 1 93 ? -7.000 -10.624 15.343 1.00 75.50 93 TYR A C 1
ATOM 699 O O . TYR A 1 93 ? -7.508 -10.333 14.261 1.00 75.50 93 TYR A O 1
ATOM 707 N N . GLY A 1 94 ? -6.246 -11.718 15.495 1.00 76.25 94 GLY A N 1
ATOM 708 C CA . GLY A 1 94 ? -6.046 -12.733 14.463 1.00 76.25 94 GLY A CA 1
ATOM 709 C C . GLY A 1 94 ? -4.784 -12.540 13.623 1.00 76.25 94 GLY A C 1
ATOM 710 O O . GLY A 1 94 ? -3.810 -11.916 14.045 1.00 76.25 94 GLY A O 1
ATOM 711 N N . TYR A 1 95 ? -4.790 -13.127 12.427 1.00 78.50 95 TYR A N 1
ATOM 712 C CA . TYR A 1 95 ? -3.648 -13.150 11.513 1.00 78.50 95 TYR A CA 1
ATOM 713 C C . TYR A 1 95 ? -4.043 -12.579 10.154 1.00 78.50 95 TYR A C 1
ATOM 715 O O . TYR A 1 95 ? -5.094 -12.921 9.614 1.00 78.50 95 TYR A O 1
ATOM 723 N N . LEU A 1 96 ? -3.176 -11.747 9.582 1.00 75.62 96 LEU A N 1
ATOM 724 C CA . LEU A 1 96 ? -3.311 -11.231 8.226 1.00 75.62 96 LEU A CA 1
ATOM 725 C C . LEU A 1 96 ? -2.326 -11.927 7.298 1.00 75.62 96 LEU A C 1
ATOM 727 O O . LEU A 1 96 ? -1.143 -12.040 7.610 1.00 75.62 96 LEU A O 1
ATOM 731 N N . ASN A 1 97 ? -2.821 -12.367 6.145 1.00 66.44 97 ASN A N 1
ATOM 732 C CA . ASN A 1 97 ? -2.036 -13.116 5.173 1.00 66.44 97 ASN A CA 1
ATOM 733 C C . ASN A 1 97 ? -1.773 -12.287 3.912 1.00 66.44 97 ASN A C 1
ATOM 735 O O . ASN A 1 97 ? -2.668 -11.634 3.377 1.00 66.44 97 ASN A O 1
ATOM 739 N N . GLY A 1 98 ? -0.552 -12.402 3.395 1.00 62.34 98 GLY A N 1
ATOM 740 C CA . GLY A 1 98 ? -0.180 -12.020 2.039 1.00 62.34 98 GLY A CA 1
ATOM 741 C C . GLY A 1 98 ? -0.109 -10.518 1.762 1.00 62.34 98 GLY A C 1
ATOM 742 O O . GLY A 1 98 ? 0.279 -9.715 2.611 1.00 62.34 98 GLY A O 1
ATOM 743 N N . VAL A 1 99 ? -0.434 -10.181 0.512 1.00 58.72 99 VAL A N 1
ATOM 744 C CA . VAL A 1 99 ? -0.349 -8.836 -0.086 1.00 58.72 99 VAL A CA 1
ATOM 745 C C . VAL A 1 99 ? -1.538 -7.959 0.318 1.00 58.72 99 VAL A C 1
ATOM 747 O O . VAL A 1 99 ? -1.496 -6.747 0.127 1.00 58.72 99 VAL A O 1
ATOM 750 N N . GLY A 1 100 ? -2.570 -8.568 0.910 1.00 65.25 100 GLY A N 1
ATOM 751 C CA . GLY A 1 100 ? -3.863 -7.939 1.071 1.00 65.25 100 GLY A CA 1
ATOM 752 C C . GLY A 1 100 ? -4.751 -8.517 2.156 1.00 65.25 100 GLY A C 1
ATOM 753 O O . GLY A 1 100 ? -5.633 -9.322 1.869 1.00 65.25 100 GLY A O 1
ATOM 754 N N . GLY A 1 101 ? -4.535 -8.090 3.396 1.00 71.94 101 GLY A N 1
ATOM 755 C CA . GLY A 1 101 ? -5.360 -8.490 4.536 1.00 71.94 101 GLY A CA 1
ATOM 756 C C . GLY A 1 101 ? -6.383 -7.421 4.900 1.00 71.94 101 GLY A C 1
ATOM 757 O O . GLY A 1 1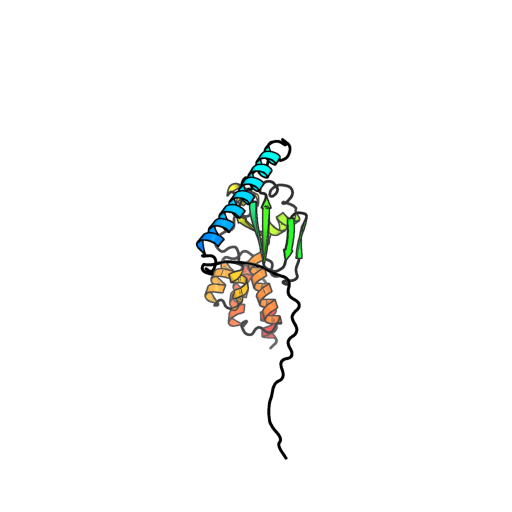01 ? -6.088 -6.237 4.793 1.00 71.94 101 GLY A O 1
ATOM 758 N N . TYR A 1 102 ? -7.551 -7.825 5.388 1.00 79.56 102 TYR A N 1
ATOM 759 C CA . TYR A 1 102 ? -8.542 -6.922 5.970 1.00 79.56 102 TYR A CA 1
ATOM 760 C C . TYR A 1 102 ? -8.801 -7.321 7.425 1.00 79.56 102 TYR A C 1
ATOM 762 O O . TYR A 1 102 ? -8.899 -8.512 7.725 1.00 79.56 102 TYR A O 1
ATOM 770 N N . VAL A 1 103 ? -8.879 -6.342 8.324 1.00 82.56 103 VAL A N 1
ATOM 771 C CA . VAL A 1 103 ? -9.204 -6.555 9.739 1.00 82.56 103 VAL A CA 1
ATOM 772 C C . VAL A 1 103 ? -10.132 -5.460 10.240 1.00 82.56 103 VAL A C 1
ATOM 774 O O . VAL A 1 103 ? -9.955 -4.282 9.932 1.00 82.56 103 VAL A O 1
ATOM 777 N N . GLU A 1 104 ? -11.090 -5.862 11.064 1.00 82.50 104 GLU A N 1
ATOM 778 C CA . GLU A 1 104 ? -11.966 -4.956 11.793 1.00 82.50 104 GLU A CA 1
ATOM 779 C C . GLU A 1 104 ? -11.593 -4.987 13.266 1.00 82.50 104 GLU A C 1
ATOM 781 O O . GLU A 1 104 ? -11.452 -6.050 13.871 1.00 82.50 104 GLU A O 1
ATOM 786 N N . VAL A 1 105 ? -11.417 -3.807 13.847 1.00 84.94 105 VAL A N 1
ATOM 787 C CA . VAL A 1 105 ? -11.048 -3.653 15.252 1.00 84.94 105 VAL A CA 1
ATOM 788 C C . VAL A 1 105 ? -12.087 -2.774 15.931 1.00 84.94 105 VAL A C 1
ATOM 790 O O . VAL A 1 105 ? -12.339 -1.670 15.450 1.00 84.94 105 VAL A O 1
ATOM 793 N N . PRO A 1 106 ? -12.673 -3.177 17.068 1.00 85.38 106 PRO A N 1
ATOM 794 C CA . PRO A 1 106 ? -13.578 -2.305 17.806 1.00 85.38 106 PRO A CA 1
ATOM 795 C C . PRO A 1 106 ? -12.888 -0.984 18.173 1.00 85.38 106 PRO A C 1
ATOM 797 O O . PRO A 1 106 ? -11.791 -0.977 18.741 1.00 85.38 106 PRO A O 1
ATOM 800 N N . ARG A 1 107 ? -13.534 0.159 17.918 1.00 83.50 107 ARG A N 1
ATOM 801 C CA . ARG A 1 107 ? -12.951 1.495 18.149 1.00 83.50 107 ARG A CA 1
ATOM 802 C C . ARG A 1 107 ? -12.478 1.702 19.589 1.00 83.50 107 ARG A C 1
ATOM 804 O O . ARG A 1 107 ? -11.456 2.342 19.822 1.00 83.50 107 ARG A O 1
ATOM 811 N N . LYS A 1 108 ? -13.177 1.102 20.560 1.00 83.56 108 LYS A N 1
ATOM 812 C CA . LYS A 1 108 ? -12.797 1.121 21.986 1.00 83.56 108 LYS A CA 1
ATOM 813 C C . LYS A 1 108 ? -11.437 0.475 22.249 1.00 83.56 108 LYS A C 1
ATOM 815 O O . LYS A 1 108 ? -10.734 0.884 23.170 1.00 83.56 108 LYS A O 1
ATOM 820 N N . GLU A 1 109 ? -11.074 -0.531 21.462 1.00 83.75 109 GLU A N 1
ATOM 821 C CA . GLU A 1 109 ? -9.827 -1.274 21.622 1.00 83.75 109 GLU A CA 1
ATOM 822 C C . GLU A 1 109 ? -8.704 -0.730 20.732 1.00 83.75 109 GLU A C 1
ATOM 824 O O . GLU A 1 109 ? -7.528 -0.880 21.079 1.00 83.75 109 GLU A O 1
ATOM 829 N N . PHE A 1 110 ? -9.065 -0.006 19.662 1.00 84.62 110 PHE A N 1
ATOM 830 C CA . PHE A 1 110 ? -8.144 0.591 18.696 1.00 84.62 110 PHE A CA 1
ATOM 831 C C . PHE A 1 110 ? -7.049 1.435 19.353 1.00 84.62 110 PHE A C 1
ATOM 833 O O . PHE A 1 110 ? -5.868 1.212 19.117 1.00 84.62 110 PHE A O 1
ATOM 840 N N . GLY A 1 111 ? -7.424 2.389 20.212 1.00 78.56 111 GLY A N 1
ATOM 841 C CA . GLY A 1 111 ? -6.470 3.278 20.885 1.00 78.56 111 GLY A CA 1
ATOM 842 C C . GLY A 1 111 ? -5.755 2.660 22.092 1.00 78.56 111 GLY A C 1
ATOM 843 O O . GLY A 1 111 ? -4.825 3.272 22.6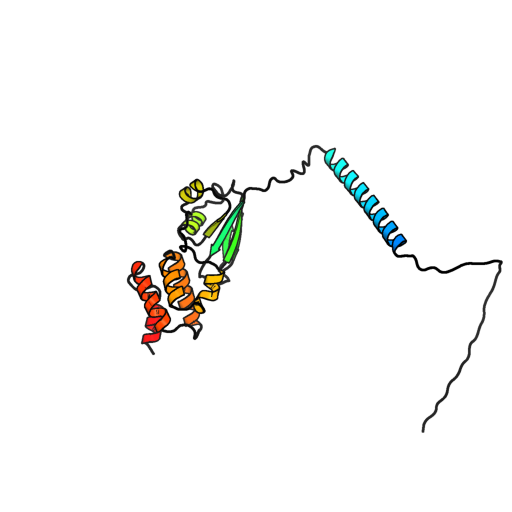20 1.00 78.56 111 GLY A O 1
ATOM 844 N N . GLY A 1 112 ? -6.201 1.482 22.538 1.00 83.38 112 GLY A N 1
ATOM 845 C CA . GLY A 1 112 ? -5.722 0.797 23.734 1.00 83.38 112 GLY A CA 1
ATOM 846 C C . GLY A 1 112 ? -4.931 -0.457 23.386 1.00 83.38 112 GLY A C 1
ATOM 847 O O . GLY A 1 112 ? -3.761 -0.376 23.017 1.00 83.38 112 GLY A O 1
ATOM 848 N N . LYS A 1 113 ? -5.578 -1.619 23.527 1.00 82.31 113 LYS A N 1
ATOM 849 C CA . LYS A 1 113 ? -4.954 -2.941 23.369 1.00 82.31 113 LYS A CA 1
ATOM 850 C C . LYS A 1 113 ? -4.414 -3.190 21.960 1.00 82.31 113 LYS A C 1
ATOM 852 O O . LYS A 1 113 ? -3.384 -3.840 21.829 1.00 82.31 113 LYS A O 1
ATOM 857 N N . PHE A 1 114 ? -5.081 -2.675 20.927 1.00 84.81 114 PHE A N 1
ATOM 858 C CA . PHE A 1 114 ? -4.648 -2.859 19.542 1.00 84.81 114 PHE A CA 1
ATOM 859 C C . PHE A 1 114 ? -3.397 -2.037 19.201 1.00 84.81 114 PHE A C 1
ATOM 861 O O . PHE A 1 114 ? -2.554 -2.481 18.428 1.00 84.81 114 PHE A O 1
ATOM 868 N N . MET A 1 115 ? -3.223 -0.852 19.798 1.00 85.06 115 MET A N 1
ATOM 869 C CA . MET A 1 115 ? -2.132 0.070 19.465 1.00 85.06 115 MET A CA 1
ATOM 870 C C . MET A 1 115 ? -0.796 -0.319 20.123 1.00 85.06 115 MET A C 1
ATOM 872 O O . MET A 1 115 ? -0.216 0.430 20.922 1.00 85.06 115 MET A O 1
ATOM 876 N N . THR A 1 116 ? -0.279 -1.497 19.782 1.00 86.69 116 THR A N 1
ATOM 877 C CA . THR A 1 116 ? 1.043 -1.967 20.211 1.00 86.69 116 THR A CA 1
ATOM 878 C C . THR A 1 116 ? 2.164 -1.227 19.457 1.00 86.69 116 THR A C 1
ATOM 880 O O . THR A 1 116 ? 1.912 -0.579 18.435 1.00 86.69 116 THR A O 1
ATOM 883 N N . PRO A 1 117 ? 3.423 -1.264 19.936 1.00 85.00 117 PRO A N 1
ATOM 884 C CA . PRO A 1 117 ? 4.558 -0.684 19.209 1.00 85.00 117 PRO A CA 1
ATOM 885 C C . PRO A 1 117 ? 4.720 -1.237 17.785 1.00 85.00 117 PRO A C 1
ATOM 887 O O . PRO A 1 117 ? 5.071 -0.488 16.876 1.00 85.00 117 PRO A O 1
ATOM 890 N N . GLU A 1 118 ? 4.408 -2.517 17.581 1.00 84.69 118 GLU A N 1
ATOM 891 C CA . GLU A 1 118 ? 4.455 -3.179 16.273 1.00 84.69 118 GLU A CA 1
ATOM 892 C C . GLU A 1 118 ? 3.395 -2.609 15.326 1.00 84.69 118 GLU A C 1
ATOM 894 O O . GLU A 1 118 ? 3.724 -2.182 14.219 1.00 84.69 118 GLU A O 1
ATOM 899 N N . ILE A 1 119 ? 2.143 -2.496 15.789 1.00 86.06 119 ILE A N 1
ATOM 900 C CA . ILE A 1 119 ? 1.046 -1.898 15.015 1.00 86.06 119 ILE A CA 1
ATOM 901 C C . ILE A 1 119 ? 1.340 -0.434 14.684 1.00 86.06 119 ILE A C 1
ATOM 903 O O . ILE A 1 119 ? 1.179 -0.022 13.536 1.00 86.06 119 ILE A O 1
ATOM 907 N N . ARG A 1 120 ? 1.863 0.346 15.639 1.00 85.50 120 ARG A N 1
ATOM 908 C CA . ARG A 1 120 ? 2.316 1.723 15.366 1.00 85.50 120 ARG A CA 1
ATOM 909 C C . ARG A 1 120 ? 3.384 1.765 14.277 1.00 85.50 120 ARG A C 1
ATOM 911 O O . ARG A 1 120 ? 3.333 2.636 13.414 1.00 85.50 120 ARG A O 1
ATOM 918 N N . GLY A 1 121 ? 4.338 0.834 14.302 1.00 84.31 121 GLY A N 1
ATOM 919 C CA . GLY A 1 121 ? 5.343 0.690 13.251 1.00 84.31 121 GLY A CA 1
ATOM 920 C C . GLY A 1 121 ? 4.709 0.460 11.878 1.00 84.31 121 GLY A C 1
ATOM 921 O O . GLY A 1 121 ? 5.064 1.144 10.921 1.00 84.31 121 GLY A O 1
ATOM 922 N N . LEU A 1 122 ? 3.720 -0.431 11.793 1.00 84.75 122 LEU A N 1
ATOM 923 C CA . LEU A 1 122 ? 3.017 -0.747 10.546 1.00 84.75 122 LEU A CA 1
ATOM 924 C C . LEU A 1 122 ? 2.167 0.415 10.013 1.00 84.75 122 LEU A C 1
ATOM 926 O O . LEU A 1 122 ? 2.166 0.650 8.803 1.00 84.75 122 LEU A O 1
ATOM 930 N N . LEU A 1 123 ? 1.487 1.156 10.892 1.00 87.38 123 LEU A N 1
ATOM 931 C CA . LEU A 1 123 ? 0.724 2.360 10.532 1.00 87.38 123 LEU A CA 1
ATOM 932 C C . LEU A 1 123 ? 1.651 3.477 10.022 1.00 87.38 123 LEU A C 1
ATOM 934 O O . LEU A 1 123 ? 1.379 4.110 8.998 1.00 87.38 123 LEU A O 1
ATOM 938 N N . ASN A 1 124 ? 2.789 3.681 10.693 1.00 85.25 124 ASN A N 1
ATOM 939 C CA . ASN A 1 124 ? 3.800 4.659 10.281 1.00 85.25 124 ASN A CA 1
ATOM 940 C C . ASN A 1 124 ? 4.452 4.289 8.944 1.00 85.25 124 ASN A C 1
ATOM 942 O O . ASN A 1 124 ? 4.675 5.159 8.109 1.00 85.25 124 ASN A O 1
ATOM 946 N N . GLN A 1 125 ? 4.707 3.001 8.712 1.00 81.25 125 GLN A N 1
ATOM 947 C CA . GLN A 1 125 ? 5.205 2.487 7.433 1.00 81.25 125 GLN A CA 1
ATOM 948 C C . GLN A 1 125 ? 4.123 2.419 6.346 1.00 81.25 125 GLN A C 1
ATOM 950 O O . GLN A 1 125 ? 4.403 1.965 5.242 1.00 81.25 125 GLN A O 1
ATOM 955 N N . ARG A 1 126 ? 2.878 2.826 6.635 1.00 85.00 126 ARG A N 1
ATOM 956 C CA . ARG A 1 126 ? 1.748 2.751 5.692 1.00 85.00 126 ARG A CA 1
ATOM 957 C C . ARG A 1 126 ? 1.495 1.336 5.152 1.00 85.00 126 ARG A C 1
ATOM 959 O O . ARG A 1 126 ? 0.891 1.181 4.100 1.00 85.00 126 ARG A O 1
ATOM 966 N N . ARG A 1 127 ? 1.943 0.304 5.874 1.00 80.88 127 ARG A N 1
ATOM 967 C CA . ARG A 1 127 ? 1.672 -1.109 5.561 1.00 80.88 127 ARG A CA 1
ATOM 968 C C . ARG A 1 127 ? 0.331 -1.546 6.114 1.00 80.88 127 ARG A C 1
ATOM 970 O O . ARG A 1 127 ? -0.294 -2.440 5.569 1.00 80.88 127 ARG A O 1
ATOM 977 N N . LEU A 1 128 ? -0.093 -0.922 7.207 1.00 84.69 128 LEU A N 1
ATOM 978 C CA . LEU A 1 128 ? -1.440 -1.033 7.734 1.00 84.69 128 LEU A CA 1
ATOM 979 C C . LEU A 1 128 ? -2.134 0.314 7.514 1.00 84.69 128 LEU A C 1
ATOM 981 O O . LEU A 1 128 ? -1.618 1.362 7.908 1.00 84.69 128 LEU A O 1
ATOM 985 N N . ILE A 1 129 ? -3.265 0.282 6.825 1.00 85.50 129 ILE A N 1
ATOM 986 C CA . ILE A 1 129 ? -3.991 1.444 6.326 1.00 85.50 129 ILE A CA 1
ATOM 987 C C . ILE A 1 129 ? -5.368 1.455 6.973 1.00 85.50 129 ILE A C 1
ATOM 989 O O . ILE A 1 129 ? -6.096 0.473 6.878 1.00 85.50 129 ILE A O 1
ATOM 993 N N . VAL A 1 130 ? -5.741 2.564 7.605 1.00 85.81 130 VAL A N 1
ATOM 994 C CA . VAL A 1 130 ? -7.088 2.741 8.160 1.00 85.81 130 VAL A CA 1
ATOM 995 C C . VAL A 1 130 ? -8.020 3.266 7.072 1.00 85.81 130 VAL A C 1
ATOM 997 O O . VAL A 1 130 ? -7.849 4.393 6.602 1.00 85.81 130 VAL A O 1
ATOM 1000 N N . LEU A 1 131 ? -9.025 2.478 6.699 1.00 82.44 131 LEU A N 1
ATOM 1001 C CA . LEU A 1 131 ? -10.038 2.883 5.728 1.00 82.44 131 LEU A CA 1
ATOM 1002 C C . LEU A 1 131 ? -11.087 3.772 6.404 1.00 82.44 131 LEU A C 1
ATOM 1004 O O . LEU A 1 131 ? -11.207 4.953 6.062 1.00 82.44 131 LEU A O 1
ATOM 1008 N N . ASN A 1 132 ? -11.756 3.229 7.425 1.00 80.00 132 ASN A N 1
ATOM 1009 C CA . ASN A 1 132 ? -12.913 3.832 8.089 1.00 80.00 132 ASN A CA 1
ATOM 1010 C C . ASN A 1 132 ? -12.883 3.638 9.612 1.00 80.00 132 ASN A C 1
ATOM 1012 O O . ASN A 1 132 ? -12.089 2.863 10.140 1.00 80.00 132 ASN A O 1
ATOM 1016 N N . GLY A 1 133 ? -13.762 4.356 10.318 1.00 79.94 133 GLY A N 1
ATOM 1017 C CA . GLY A 1 133 ? -13.993 4.199 11.762 1.00 79.94 133 GLY A CA 1
ATOM 1018 C C . GLY A 1 133 ? -13.205 5.143 12.676 1.00 79.94 133 GLY A C 1
ATOM 1019 O O . GLY A 1 133 ? -13.375 5.085 13.892 1.00 79.94 133 GLY A O 1
ATOM 1020 N N . LEU A 1 134 ? -12.382 6.038 12.112 1.00 84.50 134 LEU A N 1
ATOM 1021 C CA . LEU A 1 134 ? -11.696 7.109 12.846 1.00 84.50 134 LEU A CA 1
ATOM 1022 C C . LEU A 1 134 ? -12.136 8.497 12.373 1.00 84.50 134 LEU A C 1
ATOM 1024 O O . LEU A 1 134 ? -12.270 8.745 11.173 1.00 84.50 134 LEU A O 1
ATOM 1028 N N . ASN A 1 135 ? -12.266 9.420 13.324 1.00 85.38 135 ASN A N 1
ATOM 1029 C CA . ASN A 1 135 ? -12.503 10.838 13.058 1.00 85.38 135 ASN A CA 1
ATOM 1030 C C . ASN A 1 135 ? -11.211 11.549 12.613 1.00 85.38 135 ASN A C 1
ATOM 1032 O O . ASN A 1 135 ? -10.109 11.051 12.839 1.00 85.38 135 ASN A O 1
ATOM 1036 N N . GLU A 1 136 ? -11.320 12.750 12.035 1.00 84.00 136 GLU A N 1
ATOM 1037 C CA . GLU A 1 136 ? -10.158 13.517 11.547 1.00 84.00 136 GLU A CA 1
ATOM 1038 C C . GLU A 1 136 ? -9.095 13.775 12.628 1.00 84.00 136 GLU A C 1
ATOM 1040 O O . GLU A 1 136 ? -7.901 13.606 12.373 1.00 84.00 136 GLU A O 1
ATOM 1045 N N . ASP A 1 137 ? -9.513 14.112 13.851 1.00 84.81 137 ASP A N 1
ATOM 1046 C CA . ASP A 1 137 ? -8.596 14.328 14.976 1.00 84.81 137 ASP A CA 1
ATOM 1047 C C . ASP A 1 137 ? -7.838 13.051 15.361 1.00 84.81 137 ASP A C 1
ATOM 1049 O O . ASP A 1 137 ? -6.639 13.083 15.644 1.00 84.81 137 ASP A O 1
ATOM 1053 N N . GLU A 1 138 ? -8.521 11.904 15.340 1.00 84.88 138 GLU A N 1
ATOM 1054 C CA . GLU A 1 138 ? -7.905 10.604 15.607 1.00 84.88 138 GLU A CA 1
ATOM 1055 C C . GLU A 1 138 ? -6.947 10.224 14.480 1.00 84.88 138 GLU A C 1
ATOM 1057 O O . GLU A 1 138 ? -5.837 9.765 14.754 1.00 84.88 138 GLU A O 1
ATOM 1062 N N . ARG A 1 139 ? -7.326 10.480 13.221 1.00 86.75 139 ARG A N 1
ATOM 1063 C CA . ARG A 1 139 ? -6.450 10.235 12.072 1.00 86.75 139 ARG A CA 1
ATOM 1064 C C . ARG A 1 139 ? -5.150 11.023 12.197 1.00 86.75 139 ARG A C 1
ATOM 1066 O O . ARG A 1 139 ? -4.083 10.432 12.068 1.00 86.75 139 ARG A O 1
ATOM 1073 N N . ARG A 1 140 ? -5.216 12.304 12.568 1.00 86.88 140 ARG A N 1
ATOM 1074 C CA . ARG A 1 140 ? -4.021 13.125 12.834 1.00 86.88 140 ARG A CA 1
ATOM 1075 C C . ARG A 1 140 ? -3.223 12.620 14.034 1.00 86.88 140 ARG A C 1
ATOM 1077 O O . ARG A 1 140 ? -1.999 12.553 13.978 1.00 86.88 140 ARG A O 1
ATOM 1084 N N . ARG A 1 141 ? -3.895 12.220 15.119 1.00 85.06 141 ARG A N 1
ATOM 1085 C CA . ARG A 1 141 ? -3.241 11.710 16.336 1.00 85.06 141 ARG A CA 1
ATOM 1086 C C . ARG A 1 141 ? -2.418 10.449 16.076 1.00 85.06 141 ARG A C 1
ATOM 1088 O O . ARG A 1 141 ? -1.354 10.288 16.671 1.00 85.06 141 ARG A O 1
ATOM 1095 N N . TYR A 1 142 ? -2.916 9.562 15.221 1.00 84.56 142 TYR A N 1
ATOM 1096 C CA . TYR A 1 142 ? -2.234 8.322 14.851 1.00 84.56 142 TYR A CA 1
ATOM 1097 C C . TYR A 1 142 ? -1.407 8.447 13.565 1.00 84.56 142 TYR A C 1
ATOM 1099 O O . TYR A 1 142 ? -0.854 7.444 13.120 1.00 84.56 142 TYR A O 1
ATOM 1107 N N . ASN A 1 143 ? -1.280 9.657 13.002 1.00 84.31 143 ASN A N 1
ATOM 1108 C CA . ASN A 1 143 ? -0.553 9.930 11.762 1.00 84.31 143 ASN A CA 1
ATOM 1109 C C . ASN A 1 143 ? -1.053 9.057 10.594 1.00 84.31 143 ASN A C 1
ATOM 1111 O O . ASN A 1 143 ? -0.256 8.518 9.835 1.00 84.31 143 ASN A O 1
ATOM 1115 N N . VAL A 1 144 ? -2.369 8.856 10.491 1.00 85.00 144 VAL A N 1
ATOM 1116 C CA . VAL A 1 144 ? -3.065 8.104 9.426 1.00 85.00 144 VAL A CA 1
ATOM 1117 C C . VAL A 1 144 ? -3.942 9.026 8.564 1.00 85.00 144 VAL A C 1
ATOM 1119 O O . VAL A 1 144 ? -4.952 8.613 7.990 1.00 85.00 144 VAL A O 1
ATOM 1122 N N . ASP A 1 145 ? -3.571 10.302 8.493 1.00 84.38 145 ASP A N 1
ATOM 1123 C CA . ASP A 1 145 ? -4.082 11.292 7.550 1.00 84.38 145 ASP A CA 1
ATOM 1124 C C . ASP A 1 145 ? -3.374 11.140 6.196 1.00 84.38 145 ASP A C 1
ATOM 1126 O O . ASP A 1 145 ? -2.370 11.782 5.898 1.00 84.38 145 ASP A O 1
ATOM 1130 N N . TYR A 1 146 ? -3.878 10.220 5.379 1.00 84.81 146 TYR A N 1
ATOM 1131 C CA . TYR A 1 146 ? -3.304 9.939 4.066 1.00 84.81 146 TYR A CA 1
ATOM 1132 C C . TYR A 1 146 ? -3.622 11.056 3.071 1.00 84.81 146 TYR A C 1
ATOM 1134 O O . TYR A 1 146 ? -4.765 11.511 2.979 1.00 84.81 146 TYR A O 1
ATOM 1142 N N . LYS A 1 147 ? -2.622 11.478 2.294 1.00 82.06 147 LYS A N 1
ATOM 1143 C CA . LYS A 1 147 ? -2.819 12.409 1.178 1.00 82.06 147 LYS A CA 1
ATOM 1144 C C . LYS A 1 147 ? -3.425 11.689 -0.024 1.00 82.06 147 LYS A C 1
ATOM 1146 O O . LYS A 1 147 ? -3.273 10.478 -0.192 1.00 82.06 147 LYS A O 1
ATOM 1151 N N . ASP A 1 148 ? -4.081 12.457 -0.886 1.00 80.12 148 ASP A N 1
ATOM 1152 C CA . ASP A 1 148 ? -4.644 11.927 -2.126 1.00 80.12 148 ASP A CA 1
ATOM 1153 C C . ASP A 1 148 ? -3.551 11.285 -3.000 1.00 80.12 148 ASP A C 1
ATOM 1155 O O . ASP A 1 148 ? -2.509 11.891 -3.263 1.00 80.12 148 ASP A O 1
ATOM 1159 N N . GLY A 1 149 ? -3.769 10.030 -3.399 1.00 79.25 149 GLY A N 1
ATOM 1160 C CA . GLY A 1 149 ? -2.808 9.245 -4.181 1.00 79.25 149 GLY A CA 1
ATOM 1161 C C . GLY A 1 149 ? -1.542 8.794 -3.434 1.00 79.25 149 GLY A C 1
ATOM 1162 O O . GLY A 1 149 ? -0.640 8.256 -4.073 1.00 79.25 149 GLY A O 1
ATOM 1163 N N . GLU A 1 150 ? -1.450 8.986 -2.110 1.00 82.25 150 GLU A N 1
ATOM 1164 C CA . GLU A 1 150 ? -0.296 8.543 -1.302 1.00 82.25 150 GLU A CA 1
ATOM 1165 C C . GLU A 1 150 ? -0.216 7.015 -1.179 1.00 82.25 150 GLU A C 1
ATOM 1167 O O . GLU A 1 150 ? 0.873 6.437 -1.079 1.00 82.25 150 GLU A O 1
ATOM 1172 N N . LEU A 1 151 ? -1.382 6.371 -1.156 1.00 84.31 151 LEU A N 1
ATOM 1173 C CA . LEU A 1 151 ? -1.541 4.942 -0.939 1.00 84.31 151 LEU A CA 1
ATOM 1174 C C . LEU A 1 151 ? -1.802 4.221 -2.253 1.00 84.31 151 LEU A C 1
ATOM 1176 O O . LEU A 1 151 ? -2.494 4.725 -3.138 1.00 84.31 151 LEU A O 1
ATOM 1180 N N . LEU A 1 152 ? -1.266 3.010 -2.350 1.00 81.06 152 LEU A N 1
ATOM 1181 C CA . LEU A 1 152 ? -1.495 2.153 -3.498 1.00 81.06 152 LEU A CA 1
ATOM 1182 C C . LEU A 1 152 ? -2.729 1.287 -3.255 1.00 81.06 152 LEU A C 1
ATOM 1184 O O . LEU A 1 152 ? -2.772 0.532 -2.288 1.00 81.06 152 LEU A O 1
ATOM 1188 N N . ASP A 1 153 ? -3.711 1.373 -4.148 1.00 76.69 153 ASP A N 1
ATOM 1189 C CA . ASP A 1 153 ? -4.849 0.455 -4.139 1.00 76.69 153 ASP A CA 1
ATOM 1190 C C . ASP A 1 153 ? -4.402 -0.968 -4.514 1.00 76.69 153 ASP A C 1
ATOM 1192 O O . ASP A 1 153 ? -3.528 -1.158 -5.362 1.00 76.69 153 ASP A O 1
ATOM 1196 N N . MET A 1 154 ? -5.025 -1.985 -3.925 1.00 73.44 154 MET A N 1
ATOM 1197 C CA . MET A 1 154 ? -4.696 -3.383 -4.199 1.00 73.44 154 MET A CA 1
ATOM 1198 C C . MET A 1 154 ? -4.979 -3.790 -5.636 1.00 73.44 154 MET A C 1
ATOM 1200 O O . MET A 1 154 ? -4.151 -4.450 -6.260 1.00 73.44 154 MET A O 1
ATOM 1204 N N . GLN A 1 155 ? -6.095 -3.335 -6.212 1.00 76.75 155 GLN A N 1
ATOM 1205 C CA . GLN A 1 155 ? -6.378 -3.633 -7.616 1.00 76.75 155 GLN A CA 1
ATOM 1206 C C . GLN A 1 155 ? -5.367 -2.978 -8.562 1.00 76.75 155 GLN A C 1
ATOM 1208 O O . GLN A 1 155 ? -5.165 -3.456 -9.684 1.00 76.75 155 GLN A O 1
ATOM 1213 N N . MET A 1 156 ? -4.775 -1.859 -8.134 1.00 79.88 156 MET A N 1
ATOM 1214 C CA . MET A 1 156 ? -3.701 -1.183 -8.851 1.00 79.88 156 MET A CA 1
ATOM 1215 C C . MET A 1 156 ? -2.364 -1.901 -8.648 1.00 79.88 156 MET A C 1
ATOM 1217 O O . MET A 1 156 ? -1.600 -2.010 -9.601 1.00 79.88 156 MET A O 1
ATOM 1221 N N . PHE A 1 157 ? -2.089 -2.430 -7.451 1.00 79.19 157 PHE A N 1
ATOM 1222 C CA . PHE A 1 157 ? -0.900 -3.241 -7.182 1.00 79.19 157 PHE A CA 1
ATOM 1223 C C . PHE A 1 157 ? -0.864 -4.503 -8.054 1.00 79.19 157 PHE A C 1
ATOM 1225 O O . PHE A 1 157 ? 0.159 -4.777 -8.677 1.00 79.19 157 PHE A O 1
ATOM 1232 N N . ASP A 1 158 ? -1.980 -5.225 -8.178 1.00 78.25 158 ASP A N 1
ATOM 1233 C CA . ASP A 1 158 ? -2.042 -6.452 -8.987 1.00 78.25 158 ASP A CA 1
ATOM 1234 C C . ASP A 1 158 ? -1.873 -6.188 -10.489 1.00 78.25 158 ASP A C 1
ATOM 1236 O O . ASP A 1 158 ? -1.280 -6.989 -11.212 1.00 78.25 158 ASP A O 1
ATOM 1240 N N . ARG A 1 159 ? -2.373 -5.044 -10.970 1.00 83.81 159 ARG A N 1
ATOM 1241 C CA . ARG A 1 159 ? -2.306 -4.641 -12.385 1.00 83.81 159 ARG A CA 1
ATOM 1242 C C . ARG A 1 159 ? -1.132 -3.722 -12.700 1.00 83.81 159 ARG A C 1
ATOM 1244 O O . ARG A 1 159 ? -1.018 -3.239 -13.821 1.00 83.81 159 ARG A O 1
ATOM 1251 N N . LEU A 1 160 ? -0.237 -3.490 -11.744 1.00 85.00 160 LEU A N 1
ATOM 1252 C CA . LEU A 1 160 ? 0.830 -2.492 -11.821 1.00 85.00 160 LEU A CA 1
ATOM 1253 C C . LEU A 1 160 ? 1.741 -2.676 -13.047 1.00 85.00 160 LEU A C 1
ATOM 1255 O O . LEU A 1 160 ? 2.196 -1.704 -13.652 1.00 85.00 160 LEU A O 1
ATOM 1259 N N . LEU A 1 161 ? 1.985 -3.928 -13.441 1.00 84.88 161 LEU A N 1
ATOM 1260 C CA . LEU A 1 161 ? 2.793 -4.267 -14.615 1.00 84.88 161 LEU A CA 1
ATOM 1261 C C . LEU A 1 161 ? 2.063 -4.019 -15.944 1.00 84.88 161 LEU A C 1
ATOM 1263 O O . LEU A 1 161 ? 2.735 -3.798 -16.953 1.00 84.88 161 LEU A O 1
ATOM 1267 N N . ASP A 1 162 ? 0.731 -3.990 -15.941 1.00 87.19 162 ASP A N 1
ATOM 1268 C CA . ASP A 1 162 ? -0.117 -3.740 -17.115 1.00 87.19 162 ASP A CA 1
ATOM 1269 C C . ASP A 1 162 ? -0.377 -2.246 -17.347 1.00 87.19 162 ASP A C 1
ATOM 1271 O O . ASP A 1 162 ? -0.734 -1.837 -18.451 1.00 87.19 162 ASP A O 1
ATOM 1275 N N . VAL A 1 163 ? -0.153 -1.410 -16.328 1.00 86.38 163 VAL A N 1
ATOM 1276 C CA . VAL A 1 163 ? -0.300 0.046 -16.433 1.00 86.38 163 VAL A CA 1
ATOM 1277 C C . VAL A 1 163 ? 0.728 0.621 -17.416 1.00 86.38 163 VAL A C 1
ATOM 1279 O O . VAL A 1 163 ? 1.910 0.248 -17.412 1.00 86.38 163 VAL A O 1
ATOM 1282 N N . GLY A 1 164 ? 0.278 1.555 -18.259 1.00 86.81 164 GLY A N 1
ATOM 1283 C CA . GLY A 1 164 ? 1.134 2.301 -19.183 1.00 86.81 164 GLY A CA 1
ATOM 1284 C C . GLY A 1 164 ? 2.144 3.195 -18.453 1.00 86.81 164 GLY A C 1
ATOM 1285 O O . GLY A 1 164 ? 1.900 3.642 -17.335 1.00 86.81 164 GLY A O 1
ATOM 1286 N N . LEU A 1 165 ? 3.284 3.481 -19.089 1.00 87.94 165 LEU A N 1
ATOM 1287 C CA . LEU A 1 165 ? 4.400 4.191 -18.449 1.00 87.94 165 LEU A CA 1
ATOM 1288 C C . LEU A 1 165 ? 4.007 5.562 -17.869 1.00 87.94 165 LEU A C 1
ATOM 1290 O O . LEU A 1 165 ? 4.382 5.866 -16.742 1.00 87.94 165 LEU A O 1
ATOM 1294 N N . GLU A 1 166 ? 3.250 6.380 -18.603 1.00 89.19 166 GLU A N 1
ATOM 1295 C CA . GLU A 1 166 ? 2.900 7.732 -18.138 1.00 89.19 166 GLU A CA 1
ATOM 1296 C C . GLU A 1 166 ? 1.975 7.714 -16.917 1.00 89.19 166 GLU A C 1
ATOM 1298 O O . GLU A 1 166 ? 2.242 8.401 -15.932 1.00 89.19 166 GLU A O 1
ATOM 1303 N N . GLN A 1 167 ? 0.951 6.858 -16.925 1.00 89.00 167 GLN A N 1
ATOM 1304 C CA . GLN A 1 167 ? 0.075 6.679 -15.766 1.00 89.00 167 GLN A CA 1
ATOM 1305 C C . GLN A 1 167 ? 0.846 6.113 -14.567 1.00 89.00 167 GLN A C 1
ATOM 1307 O O . GLN A 1 167 ? 0.637 6.536 -13.431 1.00 89.00 167 GLN A O 1
ATOM 1312 N N . LEU A 1 168 ? 1.773 5.185 -14.815 1.00 88.44 168 LEU A N 1
ATOM 1313 C CA . LEU A 1 168 ? 2.618 4.621 -13.771 1.00 88.44 168 LEU A CA 1
ATOM 1314 C C . LEU A 1 168 ? 3.553 5.676 -13.165 1.00 88.44 168 LEU A C 1
ATOM 1316 O O . LEU A 1 168 ? 3.718 5.690 -11.950 1.00 88.44 168 LEU A O 1
ATOM 1320 N N . LYS A 1 169 ? 4.122 6.583 -13.968 1.00 90.38 169 LYS A N 1
ATOM 1321 C CA . LYS A 1 169 ? 4.932 7.714 -13.482 1.00 90.38 169 LYS A CA 1
ATOM 1322 C C . LYS A 1 169 ? 4.106 8.669 -12.626 1.00 90.38 169 LYS A C 1
ATOM 1324 O O . LYS A 1 169 ? 4.564 9.061 -11.553 1.00 90.38 169 LYS A O 1
ATOM 1329 N N . GLU A 1 170 ? 2.900 9.022 -13.072 1.00 90.56 170 GLU A N 1
ATOM 1330 C CA . GLU A 1 170 ? 2.008 9.895 -12.308 1.00 90.56 170 GLU A CA 1
ATOM 1331 C C . GLU A 1 170 ? 1.666 9.272 -10.951 1.00 90.56 170 GLU A C 1
ATOM 1333 O O . GLU A 1 170 ? 1.868 9.903 -9.914 1.00 90.56 170 GLU A O 1
ATOM 1338 N N . LEU A 1 171 ? 1.230 8.012 -10.950 1.00 88.69 171 LEU A N 1
ATOM 1339 C CA . LEU A 1 171 ? 0.934 7.265 -9.733 1.00 88.69 171 LEU A CA 1
ATOM 1340 C C . LEU A 1 171 ? 2.168 7.185 -8.825 1.00 88.69 171 LEU A C 1
ATOM 1342 O O . LEU A 1 171 ? 2.115 7.600 -7.670 1.00 88.69 171 LEU A O 1
ATOM 1346 N N . PHE A 1 172 ? 3.306 6.738 -9.360 1.00 89.06 172 PHE A N 1
ATOM 1347 C CA . PHE A 1 172 ? 4.545 6.570 -8.602 1.00 89.06 172 PHE A CA 1
ATOM 1348 C C . PHE A 1 172 ? 5.044 7.874 -7.971 1.00 89.06 172 PHE A C 1
ATOM 1350 O O . PHE A 1 172 ? 5.629 7.842 -6.891 1.00 89.06 172 PHE A O 1
ATOM 1357 N N . SER A 1 173 ? 4.795 9.025 -8.601 1.00 88.38 173 SER A N 1
ATOM 1358 C CA . SER A 1 173 ? 5.189 10.331 -8.063 1.00 88.38 173 SER A CA 1
ATOM 1359 C C . SER A 1 173 ? 4.422 10.725 -6.795 1.00 88.38 173 SER A C 1
ATOM 1361 O O . SER A 1 173 ? 4.998 11.377 -5.924 1.00 88.38 173 SER A O 1
ATOM 1363 N N . LYS A 1 174 ? 3.160 10.289 -6.670 1.00 89.38 174 LYS A N 1
ATOM 1364 C CA . LYS A 1 174 ? 2.269 10.602 -5.541 1.00 89.38 174 LYS A CA 1
ATOM 1365 C C . LYS A 1 174 ? 2.439 9.636 -4.364 1.00 89.38 174 LYS A C 1
ATOM 1367 O O . LYS A 1 174 ? 2.205 10.029 -3.224 1.00 89.38 174 LYS A O 1
ATOM 1372 N N . LEU A 1 175 ? 2.888 8.406 -4.630 1.00 88.62 175 LEU A N 1
ATOM 1373 C CA . LEU A 1 175 ? 3.059 7.370 -3.609 1.00 88.62 175 LEU A CA 1
ATOM 1374 C C . LEU A 1 175 ? 4.054 7.771 -2.509 1.00 88.62 175 LEU A C 1
ATOM 1376 O O . LEU A 1 175 ? 5.097 8.379 -2.769 1.00 88.62 175 LEU A O 1
ATOM 1380 N N . CYS A 1 176 ? 3.789 7.329 -1.278 1.00 86.69 176 CYS A N 1
ATOM 1381 C CA . CYS A 1 176 ? 4.773 7.435 -0.202 1.00 86.69 176 CYS A CA 1
ATOM 1382 C C . CYS A 1 176 ? 5.980 6.503 -0.425 1.00 86.69 176 CYS A C 1
ATOM 1384 O O . CYS A 1 176 ? 5.930 5.549 -1.204 1.00 86.69 176 CYS A O 1
ATOM 1386 N N . VAL A 1 177 ? 7.073 6.756 0.303 1.00 87.00 177 VAL A N 1
ATOM 1387 C CA . VAL A 1 177 ? 8.347 6.020 0.174 1.00 87.00 177 VAL A CA 1
ATOM 1388 C C . VAL A 1 177 ? 8.170 4.506 0.315 1.00 87.00 177 VAL A C 1
ATOM 1390 O O . VAL A 1 177 ? 8.745 3.742 -0.458 1.00 87.00 177 VAL A O 1
ATOM 1393 N N . GLU A 1 178 ? 7.346 4.060 1.263 1.00 84.88 178 GLU A N 1
ATOM 1394 C CA . GLU A 1 178 ? 7.111 2.631 1.489 1.00 84.88 178 GLU A CA 1
ATOM 1395 C C . GLU A 1 178 ? 6.346 1.989 0.328 1.00 84.88 178 GLU A C 1
ATOM 1397 O O . GLU A 1 178 ? 6.749 0.937 -0.163 1.00 84.88 178 GLU A O 1
ATOM 1402 N N . HIS A 1 179 ? 5.323 2.653 -0.213 1.00 85.31 179 HIS A N 1
ATOM 1403 C CA . HIS A 1 179 ? 4.626 2.161 -1.402 1.00 85.31 179 HIS A CA 1
ATOM 1404 C C . HIS A 1 179 ? 5.516 2.190 -2.652 1.00 85.31 179 HIS A C 1
ATOM 1406 O O . HIS A 1 179 ? 5.477 1.249 -3.443 1.00 85.31 179 HIS A O 1
ATOM 1412 N N . LYS A 1 180 ? 6.399 3.188 -2.805 1.00 89.19 180 LYS A N 1
ATOM 1413 C CA . LYS A 1 180 ? 7.423 3.194 -3.866 1.00 89.19 180 LYS A CA 1
ATOM 1414 C C . LYS A 1 180 ? 8.351 1.975 -3.762 1.00 89.19 180 LYS A C 1
ATOM 1416 O O . LYS A 1 180 ? 8.621 1.322 -4.770 1.00 89.19 180 LYS A O 1
ATOM 1421 N N . ARG A 1 181 ? 8.781 1.609 -2.546 1.00 87.00 181 ARG A N 1
ATOM 1422 C CA . ARG A 1 181 ? 9.569 0.387 -2.289 1.00 87.00 181 ARG A CA 1
ATOM 1423 C C . ARG A 1 181 ? 8.781 -0.884 -2.593 1.00 87.00 181 ARG A C 1
ATOM 1425 O O . ARG A 1 181 ? 9.350 -1.834 -3.133 1.00 87.00 181 ARG A O 1
ATOM 1432 N N . MET A 1 182 ? 7.484 -0.904 -2.284 1.00 84.44 182 MET A N 1
ATOM 1433 C CA . MET A 1 182 ? 6.603 -2.027 -2.611 1.00 84.44 182 MET A CA 1
ATOM 1434 C C . MET A 1 182 ? 6.489 -2.236 -4.125 1.00 84.44 182 MET A C 1
ATOM 1436 O O . MET A 1 182 ? 6.702 -3.352 -4.599 1.00 84.44 182 MET A O 1
ATOM 1440 N N . VAL A 1 183 ? 6.254 -1.160 -4.885 1.00 88.38 183 VAL A N 1
ATOM 1441 C CA . VAL A 1 183 ? 6.274 -1.160 -6.360 1.00 88.38 183 VAL A CA 1
ATOM 1442 C C . VAL A 1 183 ? 7.619 -1.689 -6.862 1.00 88.38 183 VAL A C 1
ATOM 1444 O O . VAL A 1 183 ? 7.650 -2.643 -7.635 1.00 88.38 183 VAL A O 1
ATOM 1447 N N . ALA A 1 184 ? 8.741 -1.136 -6.395 1.00 89.00 184 ALA A N 1
ATOM 1448 C CA . ALA A 1 184 ? 10.067 -1.566 -6.837 1.00 89.00 184 ALA A CA 1
ATOM 1449 C C . ALA A 1 184 ? 10.325 -3.059 -6.565 1.00 89.00 184 ALA A C 1
ATOM 1451 O O . ALA A 1 184 ? 10.784 -3.783 -7.447 1.00 89.00 184 ALA A O 1
ATOM 1452 N N . THR A 1 185 ? 9.956 -3.547 -5.378 1.00 87.25 185 THR A N 1
ATOM 1453 C CA . THR A 1 185 ? 10.079 -4.966 -5.000 1.00 87.25 185 THR A CA 1
ATOM 1454 C C . THR A 1 185 ? 9.231 -5.868 -5.898 1.00 87.25 185 THR A C 1
ATOM 1456 O O . THR A 1 185 ? 9.695 -6.934 -6.315 1.00 87.25 185 THR A O 1
ATOM 1459 N N . HIS A 1 186 ? 8.013 -5.438 -6.240 1.00 85.56 186 HIS A N 1
ATOM 1460 C CA . HIS A 1 186 ? 7.133 -6.159 -7.159 1.00 85.56 186 HIS A CA 1
ATOM 1461 C C . HIS A 1 186 ? 7.736 -6.256 -8.570 1.00 85.56 186 HIS A C 1
ATOM 1463 O O . HIS A 1 186 ? 7.762 -7.340 -9.157 1.00 85.56 186 HIS A O 1
ATOM 1469 N N . PHE A 1 187 ? 8.300 -5.159 -9.086 1.00 89.00 187 PHE A N 1
ATOM 1470 C CA . PHE A 1 187 ? 9.015 -5.149 -10.367 1.00 89.00 187 PHE A CA 1
ATOM 1471 C C . PHE A 1 187 ? 10.24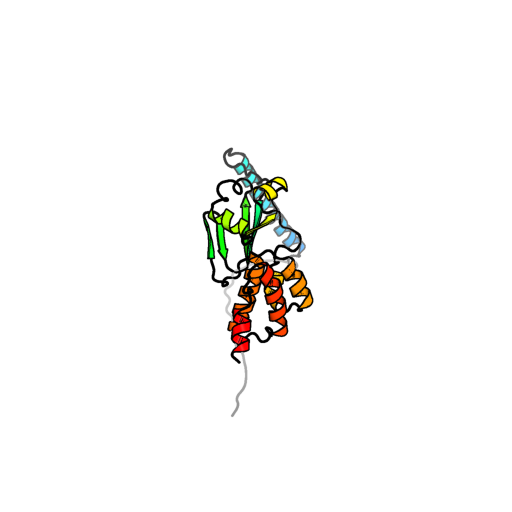8 -6.058 -10.342 1.00 89.00 187 PHE A C 1
ATOM 1473 O O . PHE A 1 187 ? 10.427 -6.866 -11.249 1.00 89.00 187 PHE A O 1
ATOM 1480 N N . ILE A 1 188 ? 11.077 -5.982 -9.297 1.00 88.12 188 ILE A N 1
ATOM 1481 C CA . ILE A 1 188 ? 12.286 -6.813 -9.172 1.00 88.12 188 ILE A CA 1
ATOM 1482 C C . ILE A 1 188 ? 11.914 -8.297 -9.146 1.00 88.12 188 ILE A C 1
ATOM 1484 O O . ILE A 1 188 ? 12.498 -9.093 -9.879 1.00 88.12 188 ILE A O 1
ATOM 1488 N N . SER A 1 189 ? 10.915 -8.663 -8.342 1.00 86.81 189 SER A N 1
ATOM 1489 C CA . SER A 1 189 ? 10.466 -10.051 -8.212 1.00 86.81 189 SER A CA 1
ATOM 1490 C C . SER A 1 189 ? 9.899 -10.590 -9.525 1.00 86.81 189 SER A C 1
ATOM 1492 O O . SER A 1 189 ? 10.160 -11.733 -9.891 1.00 86.81 189 SER A O 1
ATOM 1494 N N . SER A 1 190 ? 9.139 -9.773 -10.253 1.00 87.19 190 SER A N 1
ATOM 1495 C CA . SER A 1 190 ? 8.546 -10.165 -11.535 1.00 87.19 190 SER A CA 1
ATOM 1496 C C . SER A 1 190 ? 9.602 -10.279 -12.637 1.00 87.19 190 SER A C 1
ATOM 1498 O O . SER A 1 190 ? 9.578 -11.230 -13.414 1.00 87.19 190 SER A O 1
ATOM 1500 N N . TYR A 1 191 ? 10.604 -9.397 -12.637 1.00 88.06 191 TYR A N 1
ATOM 1501 C CA . TYR A 1 191 ? 11.751 -9.489 -13.540 1.00 88.06 191 TYR A CA 1
ATOM 1502 C C . TYR A 1 191 ? 12.563 -10.768 -13.291 1.00 88.06 191 TYR A C 1
ATOM 1504 O O . TYR A 1 191 ? 12.892 -11.487 -14.229 1.00 88.06 191 TYR A O 1
ATOM 1512 N N . GLN A 1 192 ? 12.812 -11.117 -12.025 1.00 86.50 192 GLN A N 1
ATOM 1513 C CA . GLN A 1 192 ? 13.495 -12.364 -11.652 1.00 86.50 192 GLN A CA 1
ATOM 1514 C C . GLN A 1 192 ? 12.725 -13.626 -12.069 1.00 86.50 192 GLN A C 1
ATOM 1516 O O . GLN A 1 192 ? 13.336 -14.667 -12.293 1.00 86.50 192 GLN A O 1
ATOM 1521 N N . ARG A 1 193 ? 11.394 -13.541 -12.191 1.00 86.88 193 ARG A N 1
ATOM 1522 C CA . ARG A 1 193 ? 10.542 -14.619 -12.721 1.00 86.88 193 ARG A CA 1
ATOM 1523 C C . ARG A 1 193 ? 10.528 -14.683 -14.254 1.00 86.88 193 ARG A C 1
ATOM 1525 O O . ARG A 1 193 ? 9.917 -15.597 -14.796 1.00 86.88 193 ARG A O 1
ATOM 1532 N N . GLY A 1 194 ? 11.187 -13.748 -14.941 1.00 83.56 194 GLY A N 1
ATOM 1533 C CA . GLY A 1 194 ? 11.233 -13.684 -16.402 1.00 83.56 194 GLY A CA 1
ATOM 1534 C C . GLY A 1 194 ? 9.997 -13.044 -17.038 1.00 83.56 194 GLY A C 1
ATOM 1535 O O . GLY A 1 194 ? 9.613 -13.432 -18.138 1.00 83.56 194 GLY A O 1
ATOM 1536 N N . ASP A 1 195 ? 9.339 -12.100 -16.358 1.00 84.19 195 ASP A N 1
ATOM 1537 C CA . ASP A 1 195 ? 8.191 -11.389 -16.927 1.00 84.19 195 ASP A CA 1
ATOM 1538 C C . ASP A 1 195 ? 8.616 -10.437 -18.060 1.00 84.19 195 ASP A C 1
ATOM 1540 O O . ASP A 1 195 ? 9.339 -9.460 -17.848 1.00 84.19 195 ASP A O 1
ATOM 1544 N N . ASN A 1 196 ? 8.117 -10.701 -19.269 1.00 83.25 196 ASN A N 1
ATOM 1545 C CA . ASN A 1 196 ? 8.460 -9.960 -20.486 1.00 83.25 196 ASN A CA 1
ATOM 1546 C C . ASN A 1 196 ? 7.887 -8.532 -20.535 1.00 83.25 196 ASN A C 1
ATOM 1548 O O . ASN A 1 196 ? 8.241 -7.761 -21.425 1.00 83.25 196 ASN A O 1
ATOM 1552 N N . ARG A 1 197 ? 6.996 -8.154 -19.608 1.00 84.31 197 ARG A N 1
ATOM 1553 C CA . ARG A 1 197 ? 6.422 -6.797 -19.535 1.00 84.31 197 ARG A CA 1
ATOM 1554 C C . ARG A 1 197 ? 7.403 -5.761 -18.977 1.00 84.31 197 ARG A C 1
ATOM 1556 O O . ARG A 1 197 ? 7.115 -4.563 -19.004 1.00 84.31 197 ARG A O 1
ATOM 1563 N N . ILE A 1 198 ? 8.541 -6.202 -18.440 1.00 87.12 198 ILE A N 1
ATOM 1564 C CA . ILE A 1 198 ? 9.538 -5.342 -17.803 1.00 87.12 198 ILE A CA 1
ATOM 1565 C C . ILE A 1 198 ? 10.672 -5.072 -18.789 1.00 87.12 198 ILE A C 1
ATOM 1567 O O . ILE A 1 198 ? 11.492 -5.939 -19.075 1.00 87.12 198 ILE A O 1
ATOM 1571 N N . SER A 1 199 ? 10.733 -3.837 -19.280 1.00 85.81 199 SER A N 1
ATOM 1572 C CA . SER A 1 199 ? 11.770 -3.360 -20.193 1.00 85.81 199 SER A CA 1
ATOM 1573 C C . SER A 1 199 ? 12.575 -2.217 -19.577 1.00 85.81 199 SER A C 1
ATOM 1575 O O . SER A 1 199 ? 12.117 -1.536 -18.653 1.00 85.81 199 SER A O 1
ATOM 1577 N N . ARG A 1 200 ? 13.771 -1.959 -20.121 1.00 86.88 200 ARG A N 1
ATOM 1578 C CA . ARG A 1 200 ? 14.600 -0.811 -19.722 1.00 86.88 200 ARG A CA 1
ATOM 1579 C C . ARG A 1 200 ? 13.840 0.511 -19.849 1.00 86.88 200 ARG A C 1
ATOM 1581 O O . ARG A 1 200 ? 13.847 1.300 -18.913 1.00 86.88 200 ARG A O 1
ATOM 1588 N N . GLU A 1 201 ? 13.135 0.699 -20.963 1.00 87.94 201 GLU A N 1
ATOM 1589 C CA . GLU A 1 201 ? 12.340 1.900 -21.250 1.00 87.94 201 GLU A CA 1
ATOM 1590 C C . GLU A 1 201 ? 11.263 2.159 -20.191 1.00 87.94 201 GLU A C 1
ATOM 1592 O O . GLU A 1 201 ? 10.949 3.308 -19.888 1.00 87.94 201 GLU A O 1
ATOM 1597 N N . LYS A 1 202 ? 10.717 1.093 -19.590 1.00 87.44 202 LYS A N 1
ATOM 1598 C CA . LYS A 1 202 ? 9.735 1.204 -18.510 1.00 87.44 202 LYS A CA 1
ATOM 1599 C C . LYS A 1 202 ? 10.391 1.487 -17.157 1.00 87.44 202 LYS A C 1
ATOM 1601 O O . LYS A 1 202 ? 9.842 2.235 -16.356 1.00 87.44 202 LYS A O 1
ATOM 1606 N N . VAL A 1 203 ? 11.549 0.887 -16.888 1.00 90.00 203 VAL A N 1
ATOM 1607 C CA . VAL A 1 203 ? 12.191 0.897 -15.563 1.00 90.00 203 VAL A CA 1
ATOM 1608 C C . VAL A 1 203 ? 13.081 2.120 -15.332 1.00 90.00 203 VAL A C 1
ATOM 1610 O O . VAL A 1 203 ? 13.124 2.633 -14.218 1.00 90.00 203 VAL A O 1
ATOM 1613 N N . GLU A 1 204 ? 13.782 2.608 -16.352 1.00 90.81 204 GLU A N 1
ATOM 1614 C CA . GLU A 1 204 ? 14.729 3.727 -16.238 1.00 90.81 204 GLU A CA 1
ATOM 1615 C C . GLU A 1 204 ? 14.053 5.030 -15.755 1.00 90.81 204 GLU A C 1
ATOM 1617 O O . GLU A 1 204 ? 14.513 5.576 -14.747 1.00 90.81 204 GLU A O 1
ATOM 1622 N N . PRO A 1 205 ? 12.893 5.456 -16.304 1.00 91.00 205 PRO A N 1
ATOM 1623 C CA . PRO A 1 205 ? 12.184 6.639 -15.807 1.00 91.00 205 PRO A CA 1
ATOM 1624 C C . PRO A 1 205 ? 11.685 6.485 -14.365 1.00 91.00 205 PRO A C 1
ATOM 1626 O O . PRO A 1 205 ? 11.708 7.437 -13.586 1.00 91.00 205 PRO A O 1
ATOM 1629 N N . LEU A 1 206 ? 11.239 5.283 -13.983 1.00 90.19 206 LEU A N 1
ATOM 1630 C CA . LEU A 1 206 ? 10.789 5.000 -12.615 1.00 90.19 206 LEU A CA 1
ATOM 1631 C C . LEU A 1 206 ? 11.961 5.009 -11.633 1.00 90.19 206 LEU A C 1
ATOM 1633 O O . LEU A 1 206 ? 11.835 5.491 -10.506 1.00 90.19 206 LEU A O 1
ATOM 1637 N N . ASN A 1 207 ? 13.122 4.516 -12.068 1.00 91.38 207 ASN A N 1
ATOM 1638 C CA . ASN A 1 207 ? 14.343 4.573 -11.287 1.00 91.38 207 ASN A CA 1
ATOM 1639 C C . ASN A 1 207 ? 14.787 6.017 -11.057 1.00 91.38 207 ASN A C 1
ATOM 1641 O O . ASN A 1 207 ? 15.141 6.360 -9.932 1.00 91.38 207 ASN A O 1
ATOM 1645 N N . ASP A 1 208 ? 14.713 6.866 -12.080 1.00 91.06 208 ASP A N 1
ATOM 1646 C CA . ASP A 1 208 ? 15.034 8.286 -11.952 1.00 91.06 208 ASP A CA 1
ATOM 1647 C C . ASP A 1 208 ? 14.091 9.007 -10.988 1.00 91.06 208 ASP A C 1
ATOM 1649 O O . ASP A 1 208 ? 14.561 9.733 -10.115 1.00 91.06 208 ASP A O 1
ATOM 1653 N N . LEU A 1 209 ? 12.784 8.733 -11.052 1.00 90.06 209 LEU A N 1
ATOM 1654 C CA . LEU A 1 209 ? 11.824 9.252 -10.070 1.00 90.06 209 LEU A CA 1
ATOM 1655 C C . LEU A 1 209 ? 12.126 8.767 -8.648 1.00 90.06 209 LEU A C 1
ATOM 1657 O O . LEU A 1 209 ? 11.942 9.506 -7.686 1.00 90.06 209 LEU A O 1
ATOM 1661 N N . SER A 1 210 ? 12.609 7.534 -8.497 1.00 91.31 210 SER A N 1
ATOM 1662 C CA . SER A 1 210 ? 12.940 6.982 -7.182 1.00 91.31 210 SER A CA 1
ATOM 1663 C C . SER A 1 210 ? 14.210 7.582 -6.563 1.00 91.31 210 SER A C 1
ATOM 1665 O O . SER A 1 210 ? 14.404 7.454 -5.353 1.00 91.31 210 SER A O 1
ATOM 1667 N N . LYS A 1 211 ? 15.044 8.283 -7.353 1.00 90.19 211 LYS A N 1
ATOM 1668 C CA . LYS A 1 211 ? 16.279 8.921 -6.866 1.00 90.19 211 LYS A CA 1
ATOM 1669 C C . LYS A 1 211 ? 16.044 10.065 -5.885 1.00 90.19 211 LYS A C 1
ATOM 1671 O O . LYS A 1 211 ? 16.964 10.402 -5.145 1.00 90.19 211 LYS A O 1
ATOM 1676 N N . SER A 1 212 ? 14.835 10.637 -5.851 1.00 87.19 212 SER A N 1
ATOM 1677 C CA . SER A 1 212 ? 14.470 11.632 -4.835 1.00 87.19 212 SER A CA 1
ATOM 1678 C C . SER A 1 212 ? 14.511 11.053 -3.419 1.00 87.19 212 SER A C 1
ATOM 1680 O O . SER A 1 212 ? 14.835 11.773 -2.482 1.00 87.19 212 SER A O 1
ATOM 1682 N N . GLU A 1 213 ? 14.212 9.758 -3.276 1.00 86.38 213 GLU A N 1
ATOM 1683 C CA . GLU A 1 213 ? 14.124 9.067 -1.984 1.00 86.38 213 GLU A CA 1
ATOM 1684 C C . GLU A 1 213 ? 15.324 8.145 -1.722 1.00 86.38 213 GLU A C 1
ATOM 1686 O O . GLU A 1 213 ? 15.756 7.988 -0.582 1.00 86.38 213 GLU A O 1
ATOM 1691 N N . ASP A 1 214 ? 15.859 7.509 -2.768 1.00 86.06 214 ASP A N 1
ATOM 1692 C CA . ASP A 1 214 ? 17.030 6.634 -2.694 1.00 86.06 214 ASP A CA 1
ATOM 1693 C C . ASP A 1 214 ? 18.069 7.078 -3.732 1.00 86.06 214 ASP A C 1
ATOM 1695 O O . ASP A 1 214 ? 17.865 6.829 -4.918 1.00 86.06 214 ASP A O 1
ATOM 1699 N N . PRO A 1 215 ? 19.217 7.659 -3.335 1.00 85.94 215 PRO A N 1
ATOM 1700 C CA . PRO A 1 215 ? 20.228 8.158 -4.271 1.00 85.94 215 PRO A CA 1
ATOM 1701 C C . PRO A 1 215 ? 20.717 7.135 -5.308 1.00 85.94 215 PRO A C 1
ATOM 1703 O O . PRO A 1 215 ? 21.219 7.514 -6.366 1.00 85.94 215 PRO A O 1
ATOM 1706 N N . LYS A 1 216 ? 20.605 5.832 -5.018 1.00 83.88 216 LYS A N 1
ATOM 1707 C CA . LYS A 1 216 ? 21.000 4.749 -5.931 1.00 83.88 216 LYS A CA 1
ATOM 1708 C C . LYS A 1 216 ? 19.867 4.306 -6.863 1.00 83.88 216 LYS A C 1
ATOM 1710 O O . LYS A 1 216 ? 20.147 3.612 -7.840 1.00 83.88 216 LYS A O 1
ATOM 1715 N N . GLY A 1 217 ? 18.637 4.730 -6.590 1.00 86.06 217 GLY A N 1
ATOM 1716 C CA . GLY A 1 217 ? 17.420 4.327 -7.277 1.00 86.06 217 GLY A CA 1
ATOM 1717 C C . GLY A 1 217 ? 16.929 2.945 -6.835 1.00 86.06 217 GLY A C 1
ATOM 1718 O O . GLY A 1 217 ? 17.705 2.000 -6.677 1.00 86.06 217 GLY A O 1
ATOM 1719 N N . MET A 1 218 ? 15.615 2.816 -6.657 1.00 88.19 218 MET A N 1
ATOM 1720 C CA . MET A 1 218 ? 14.976 1.607 -6.126 1.00 88.19 218 MET A CA 1
ATOM 1721 C C . MET A 1 218 ? 14.939 0.442 -7.128 1.00 88.19 218 MET A C 1
ATOM 1723 O O . MET A 1 218 ? 14.761 -0.703 -6.724 1.00 88.19 218 MET A O 1
ATOM 1727 N N . PHE A 1 219 ? 15.132 0.700 -8.426 1.00 90.44 219 PHE A N 1
ATOM 1728 C CA . PHE A 1 219 ? 15.067 -0.311 -9.491 1.00 90.44 219 PHE A CA 1
ATOM 1729 C C . PHE A 1 219 ? 16.445 -0.728 -10.020 1.00 90.44 219 PHE A C 1
ATOM 1731 O O . PHE A 1 219 ? 16.548 -1.496 -10.982 1.00 90.44 219 PHE A O 1
ATOM 1738 N N . ARG A 1 220 ? 17.520 -0.260 -9.378 1.00 88.25 220 ARG A N 1
ATOM 1739 C CA . ARG A 1 220 ? 18.907 -0.583 -9.726 1.00 88.25 220 ARG A CA 1
ATOM 1740 C C . ARG A 1 220 ? 19.163 -2.077 -9.996 1.00 88.25 220 ARG A C 1
ATOM 1742 O O . ARG A 1 220 ? 19.836 -2.348 -10.989 1.00 88.25 220 ARG A O 1
ATOM 1749 N N . PRO A 1 221 ? 18.630 -3.044 -9.216 1.00 87.38 221 PRO A N 1
ATOM 1750 C CA . PRO A 1 221 ? 18.885 -4.465 -9.471 1.00 87.38 221 PRO A CA 1
ATOM 1751 C C . PRO A 1 221 ? 18.461 -4.936 -10.870 1.00 87.38 221 PRO A C 1
ATOM 1753 O O . PRO A 1 221 ? 19.128 -5.782 -11.462 1.00 87.38 221 PRO A O 1
ATOM 1756 N N . ILE A 1 222 ? 17.384 -4.368 -11.423 1.00 88.00 222 ILE A N 1
ATOM 1757 C CA . ILE A 1 222 ? 16.905 -4.696 -12.773 1.00 88.00 222 ILE A CA 1
ATOM 1758 C C . ILE A 1 222 ? 17.846 -4.088 -13.816 1.00 88.00 222 ILE A C 1
ATOM 1760 O O . ILE A 1 222 ? 18.311 -4.786 -14.712 1.00 88.00 222 ILE A O 1
ATOM 1764 N N . LEU A 1 223 ? 18.176 -2.800 -13.673 1.00 87.75 223 LEU A N 1
ATOM 1765 C CA . LEU A 1 223 ? 19.044 -2.090 -14.619 1.00 87.75 223 LEU A CA 1
ATOM 1766 C C . LEU A 1 223 ? 20.453 -2.695 -14.676 1.00 87.75 223 LEU A C 1
ATOM 1768 O O . LEU A 1 223 ? 21.019 -2.844 -15.755 1.00 87.75 223 LEU A O 1
ATOM 1772 N N . GLU A 1 224 ? 21.014 -3.096 -13.534 1.00 87.88 224 GLU A N 1
ATOM 1773 C CA . GLU A 1 224 ? 22.301 -3.796 -13.490 1.00 87.88 224 GLU A CA 1
ATOM 1774 C C . GLU A 1 224 ? 22.253 -5.159 -14.177 1.00 87.88 224 GLU A C 1
ATOM 1776 O O . GLU A 1 224 ? 23.229 -5.549 -14.812 1.00 87.88 224 GLU A O 1
ATOM 1781 N N . SER A 1 225 ? 21.138 -5.885 -14.061 1.00 85.12 225 SER A N 1
ATOM 1782 C CA . SER A 1 225 ? 20.969 -7.156 -14.762 1.00 85.12 225 SER A CA 1
ATOM 1783 C C . SER A 1 225 ? 20.849 -6.962 -16.270 1.00 85.12 225 SER A C 1
ATOM 1785 O O . SER A 1 225 ? 21.408 -7.767 -17.005 1.00 85.12 225 SER A O 1
ATOM 1787 N N . LEU A 1 226 ? 20.150 -5.920 -16.722 1.00 82.56 226 LEU A N 1
ATOM 1788 C CA . LEU A 1 226 ? 19.985 -5.611 -18.144 1.00 82.56 226 LEU A CA 1
ATOM 1789 C C . LEU A 1 226 ? 21.288 -5.123 -18.793 1.00 82.56 226 LEU A C 1
ATOM 1791 O O . LEU A 1 226 ? 21.521 -5.411 -19.956 1.00 82.56 226 LEU A O 1
ATOM 1795 N N . ASN A 1 227 ? 22.153 -4.428 -18.047 1.00 80.06 227 ASN A N 1
ATOM 1796 C CA . ASN A 1 227 ? 23.457 -3.960 -18.538 1.00 80.06 227 ASN A CA 1
ATOM 1797 C C . ASN A 1 227 ? 24.525 -5.068 -18.641 1.00 80.06 227 ASN A C 1
ATOM 1799 O O . ASN A 1 227 ? 25.605 -4.819 -19.170 1.00 80.06 227 ASN A O 1
ATOM 1803 N N . LYS A 1 228 ? 24.276 -6.253 -18.068 1.00 71.19 228 LYS A N 1
ATOM 1804 C CA . LYS A 1 228 ? 25.182 -7.415 -18.143 1.00 71.19 228 LYS A CA 1
ATOM 1805 C C . LYS A 1 228 ? 24.912 -8.313 -19.357 1.00 71.19 228 LYS A C 1
ATOM 1807 O O . LYS A 1 228 ? 25.643 -9.286 -19.534 1.00 71.19 228 LYS A O 1
ATOM 1812 N N . VAL A 1 229 ? 23.864 -8.011 -20.124 1.00 52.34 229 VAL A N 1
ATOM 1813 C CA . VAL A 1 229 ? 23.481 -8.674 -21.380 1.00 52.34 229 VAL A CA 1
ATOM 1814 C C . VAL A 1 229 ? 24.047 -7.875 -22.545 1.00 52.34 229 VAL A C 1
ATOM 1816 O O . VAL A 1 229 ? 24.556 -8.519 -23.485 1.00 52.34 229 VAL A O 1
#

Radius of gyration: 35.95 Å; chains: 1; bounding box: 96×86×70 Å

Organism: NCBI:txid411475

Sequence (229 aa):
MPRGVRNIKNTVAETMEANPVADTVGQSQPTETELLRQQNEALAKQLEAMQKQIEAMQKNPGSTVVMAKPEETVELTYIAAVSPTNVLSLGDYGYLNGVGGYVEVPRKEFGGKFMTPEIRGLLNQRRLIVLNGLNEDERRRYNVDYKDGELLDMQMFDRLLDVGLEQLKELFSKLCVEHKRMVATHFISSYQRGDNRISREKVEPLNDLSKSEDPKGMFRPILESLNKV

pLDDT: mean 71.62, std 18.76, range [30.09, 91.38]